Protein AF-A0A135TD68-F1 (afdb_monomer_lite)

Foldseek 3Di:
DVQLVVCVVVVNNVSSLVVLLVLQVVLLVLLVVLVVPPDDPCSDDLVSLLSLLVSLLSNLLSCLVVVVLDRRSSLVCLVPRDQRDQDDPVVVCVVVVVPDDDDDPDPDPVNLVVSLVSRLSSLLSRLSSVLSNLLVVLSVPLVPPPVVVVDDPVRNLVVLVVQLVVSLVVLVVSVVPPPVLQQWQDQPDDDDDDPPDDPDPDDPSVNSNSRVGDDPVSNVVVVVSSVSSNCSSCVVVCCVVVLVVVLVVLLVVLVVLLVLVVDPVCPVVDDPCSVVSSVVSLVSLVVSCVVPVVSVVSNVVSVVSVVVSVVVVVD

Structure (mmCIF, N/CA/C/O backbone):
data_AF-A0A135TD68-F1
#
_entry.id   AF-A0A135TD68-F1
#
loop_
_atom_site.group_PDB
_atom_site.id
_atom_site.type_symbol
_atom_site.label_atom_id
_atom_site.label_alt_id
_atom_site.label_comp_id
_atom_site.label_asym_id
_atom_site.label_entity_id
_atom_site.label_seq_id
_atom_site.pdbx_PDB_ins_code
_atom_site.Cartn_x
_atom_site.Cartn_y
_atom_site.Cartn_z
_atom_site.occupancy
_atom_site.B_iso_or_equiv
_atom_site.auth_seq_id
_atom_site.auth_comp_id
_atom_site.auth_asym_id
_atom_site.auth_atom_id
_atom_site.pdbx_PDB_model_num
ATOM 1 N N . MET A 1 1 ? 0.624 -12.867 16.764 1.00 89.62 1 MET A N 1
ATOM 2 C CA . MET A 1 1 ? 0.868 -11.414 16.656 1.00 89.62 1 MET A CA 1
ATOM 3 C C . MET A 1 1 ? 2.171 -10.960 17.306 1.00 89.62 1 MET A C 1
ATOM 5 O O . MET A 1 1 ? 3.038 -10.500 16.584 1.00 89.62 1 MET A O 1
ATOM 9 N N . LEU A 1 2 ? 2.370 -11.112 18.621 1.00 92.56 2 LEU A N 1
ATOM 10 C CA . LEU A 1 2 ? 3.589 -10.622 19.296 1.00 92.56 2 LEU A CA 1
ATOM 11 C C . LEU A 1 2 ? 4.900 -11.156 18.687 1.00 92.56 2 LEU A C 1
ATOM 13 O O . LEU A 1 2 ? 5.834 -10.389 18.488 1.00 92.56 2 LEU A O 1
ATOM 17 N N . ALA A 1 3 ? 4.936 -12.435 18.295 1.00 93.50 3 ALA A N 1
ATOM 18 C CA . ALA A 1 3 ? 6.078 -13.016 17.585 1.00 93.50 3 ALA A CA 1
ATOM 19 C C . ALA A 1 3 ? 6.391 -12.305 16.252 1.00 93.50 3 ALA A C 1
ATOM 21 O O . ALA A 1 3 ? 7.556 -12.163 15.898 1.00 93.50 3 ALA A O 1
ATOM 22 N N . SER A 1 4 ? 5.373 -11.818 15.532 1.00 91.12 4 SER A N 1
ATOM 23 C CA . SER A 1 4 ? 5.569 -11.020 14.314 1.00 91.12 4 SER A CA 1
ATOM 24 C C . SER A 1 4 ? 6.277 -9.706 14.644 1.00 91.12 4 SER A C 1
ATOM 26 O O . SER A 1 4 ? 7.327 -9.420 14.080 1.00 91.12 4 SER A O 1
ATOM 28 N N . LEU A 1 5 ? 5.778 -8.971 15.646 1.00 89.00 5 LEU A N 1
ATOM 29 C CA . LEU A 1 5 ? 6.371 -7.706 16.094 1.00 89.00 5 LEU A CA 1
ATOM 30 C C . LEU A 1 5 ? 7.827 -7.874 16.535 1.00 89.00 5 LEU A C 1
ATOM 32 O O . LEU A 1 5 ? 8.687 -7.095 16.133 1.00 89.00 5 LEU A O 1
ATOM 36 N N . TYR A 1 6 ? 8.100 -8.916 17.320 1.00 91.31 6 TYR A N 1
ATOM 37 C CA . TYR A 1 6 ? 9.446 -9.242 17.780 1.00 91.31 6 TYR A CA 1
ATOM 38 C C . TYR A 1 6 ? 10.388 -9.570 16.615 1.00 91.31 6 TYR A C 1
ATOM 40 O O . TYR A 1 6 ? 11.502 -9.057 16.549 1.00 91.31 6 TYR A O 1
ATOM 48 N N . ASN A 1 7 ? 9.954 -10.399 15.662 1.00 89.94 7 ASN A N 1
ATOM 49 C CA . ASN A 1 7 ? 10.767 -10.725 14.489 1.00 89.94 7 ASN A CA 1
ATOM 50 C C . ASN A 1 7 ? 11.009 -9.508 13.596 1.00 89.94 7 ASN A C 1
ATOM 52 O O . ASN A 1 7 ? 12.126 -9.333 13.113 1.00 89.94 7 ASN A O 1
ATOM 56 N N . ASN A 1 8 ? 10.008 -8.639 13.443 1.00 84.19 8 ASN A N 1
ATOM 57 C CA . ASN A 1 8 ? 10.146 -7.401 12.689 1.00 84.19 8 ASN A CA 1
ATOM 58 C C . ASN A 1 8 ? 11.185 -6.466 13.319 1.00 84.19 8 ASN A C 1
ATOM 60 O O . ASN A 1 8 ? 12.039 -5.934 12.620 1.00 84.19 8 ASN A O 1
ATOM 64 N N . ALA A 1 9 ? 11.150 -6.314 14.647 1.00 84.31 9 ALA A N 1
ATOM 65 C CA . ALA A 1 9 ? 12.123 -5.507 15.383 1.00 84.31 9 ALA A CA 1
ATOM 66 C C . ALA A 1 9 ? 13.565 -6.026 15.227 1.00 84.31 9 ALA A C 1
ATOM 68 O O . ALA A 1 9 ? 14.506 -5.242 15.261 1.00 84.31 9 ALA A O 1
ATOM 69 N N . ASN A 1 10 ? 13.734 -7.331 14.994 1.00 89.00 10 ASN A N 1
ATOM 70 C CA . ASN A 1 10 ? 15.025 -7.961 14.713 1.00 89.00 10 ASN A CA 1
ATOM 71 C C . ASN A 1 10 ? 15.410 -7.952 13.218 1.00 89.00 10 ASN A C 1
ATOM 73 O O . ASN A 1 10 ? 16.353 -8.638 12.830 1.00 89.00 10 ASN A O 1
ATOM 77 N N . GLY A 1 11 ? 14.662 -7.258 12.353 1.00 85.31 11 GLY A N 1
ATOM 78 C CA . GLY A 1 11 ? 14.911 -7.226 10.907 1.00 85.31 11 GLY A CA 1
ATOM 79 C C . GLY A 1 11 ? 14.579 -8.530 10.167 1.00 85.31 11 GLY A C 1
ATOM 80 O O . GLY A 1 11 ? 14.874 -8.661 8.980 1.00 85.31 11 GLY A O 1
ATOM 81 N N . ARG A 1 12 ? 13.939 -9.505 10.827 1.00 87.62 12 ARG A N 1
ATOM 82 C CA . ARG A 1 12 ? 13.530 -10.785 10.223 1.00 87.62 12 ARG A CA 1
ATOM 83 C C . ARG A 1 12 ? 12.163 -10.653 9.556 1.00 87.62 12 ARG A C 1
ATOM 85 O O . ARG A 1 12 ? 11.150 -11.131 10.067 1.00 87.62 12 ARG A O 1
ATOM 92 N N . VAL A 1 13 ? 12.141 -9.975 8.409 1.00 85.00 13 VAL A N 1
ATOM 93 C CA . VAL A 1 13 ? 10.913 -9.593 7.686 1.00 85.00 13 VAL A CA 1
ATOM 94 C C . VAL A 1 13 ? 10.066 -10.804 7.273 1.00 85.00 13 VAL A C 1
ATOM 96 O O . VAL A 1 13 ? 8.859 -10.809 7.505 1.00 85.00 13 VAL A O 1
ATOM 99 N N . ALA A 1 14 ? 10.679 -11.857 6.723 1.00 86.94 14 ALA A N 1
ATOM 100 C CA . ALA A 1 14 ? 9.952 -13.052 6.280 1.00 86.94 14 ALA A CA 1
ATOM 101 C C . ALA A 1 14 ? 9.288 -13.803 7.451 1.00 86.94 14 ALA A C 1
ATOM 103 O O . ALA A 1 14 ? 8.102 -14.132 7.388 1.00 86.94 14 ALA A O 1
ATOM 104 N N . ASP A 1 15 ? 10.020 -13.998 8.552 1.00 89.69 15 ASP A N 1
ATOM 105 C CA . ASP A 1 15 ? 9.481 -14.619 9.768 1.00 89.69 15 ASP A CA 1
ATOM 106 C C . ASP A 1 15 ? 8.382 -13.753 10.389 1.00 89.69 15 ASP A C 1
ATOM 108 O O . ASP A 1 15 ? 7.347 -14.253 10.833 1.00 89.69 15 ASP A O 1
ATOM 112 N N . SER A 1 16 ? 8.579 -12.432 10.397 1.00 89.62 16 SER A N 1
ATOM 113 C CA . SER A 1 16 ? 7.563 -11.478 10.835 1.00 89.62 16 SER A CA 1
ATOM 114 C C . SER A 1 16 ? 6.268 -11.638 10.041 1.00 89.62 16 SER A C 1
ATOM 116 O O . SER A 1 16 ? 5.195 -11.757 10.644 1.00 89.62 16 SER A O 1
ATOM 118 N N . PHE A 1 17 ? 6.368 -11.685 8.710 1.00 89.12 17 PHE A N 1
ATOM 119 C CA . PHE A 1 17 ? 5.224 -11.871 7.827 1.00 89.12 17 PHE A CA 1
ATOM 120 C C . PHE A 1 17 ? 4.532 -13.212 8.077 1.00 89.12 17 PHE A C 1
ATOM 122 O O . PHE A 1 17 ? 3.313 -13.235 8.226 1.00 89.12 17 PHE A O 1
ATOM 129 N N . HIS A 1 18 ? 5.285 -14.308 8.218 1.00 90.81 18 HIS A N 1
ATOM 130 C CA . HIS A 1 18 ? 4.726 -15.629 8.518 1.00 90.81 18 HIS A CA 1
ATOM 131 C C . HIS A 1 18 ? 3.799 -15.593 9.746 1.00 90.81 18 HIS A C 1
ATOM 133 O O . HIS A 1 18 ? 2.655 -16.053 9.694 1.00 90.81 18 HIS A O 1
ATOM 139 N N . TRP A 1 19 ? 4.251 -14.978 10.842 1.00 93.25 19 TRP A N 1
ATOM 140 C CA . TRP A 1 19 ? 3.452 -14.865 12.064 1.00 93.25 19 TRP A CA 1
ATOM 141 C C . TRP A 1 19 ? 2.290 -13.870 11.955 1.00 93.25 19 TRP A C 1
ATOM 143 O O . TRP A 1 19 ? 1.253 -14.078 12.600 1.00 93.25 19 TRP A O 1
ATOM 153 N N . ALA A 1 20 ? 2.441 -12.790 11.180 1.00 91.25 20 ALA A N 1
ATOM 154 C CA . ALA A 1 20 ? 1.355 -11.848 10.901 1.00 91.25 20 ALA A CA 1
ATOM 155 C C . ALA A 1 20 ? 0.242 -12.541 10.106 1.00 91.25 20 ALA A C 1
ATOM 157 O O . ALA A 1 20 ? -0.905 -12.565 10.552 1.00 91.25 20 ALA A O 1
ATOM 158 N N . HIS A 1 21 ? 0.608 -13.204 9.009 1.00 91.50 21 HIS A N 1
ATOM 159 C CA . HIS A 1 21 ? -0.298 -13.964 8.156 1.00 91.50 21 HIS A CA 1
ATOM 160 C C . HIS A 1 21 ? -1.015 -15.076 8.933 1.00 91.50 21 HIS A C 1
ATOM 162 O O . HIS A 1 21 ? -2.241 -15.156 8.923 1.00 91.50 21 HIS A O 1
ATOM 168 N N . ALA A 1 22 ? -0.289 -15.879 9.720 1.00 93.31 22 ALA A N 1
ATOM 169 C CA . ALA A 1 22 ? -0.901 -16.916 10.554 1.00 93.31 22 ALA A CA 1
ATOM 170 C C . ALA A 1 22 ? -1.914 -16.346 11.567 1.00 93.31 22 ALA A C 1
ATOM 172 O O . ALA A 1 22 ? -2.932 -16.974 11.863 1.00 93.31 22 ALA A O 1
ATOM 173 N N . THR A 1 23 ? -1.652 -15.147 12.103 1.00 94.31 23 THR A N 1
ATOM 174 C CA . THR A 1 23 ? -2.600 -14.446 12.984 1.00 94.31 23 THR A CA 1
ATOM 175 C C . THR A 1 23 ? -3.848 -14.036 12.207 1.00 94.31 23 THR A C 1
ATOM 177 O O . THR A 1 23 ? -4.962 -14.257 12.684 1.00 94.31 23 THR A O 1
ATOM 180 N N . ALA A 1 24 ? -3.676 -13.481 11.010 1.00 93.25 24 ALA A N 1
ATOM 181 C CA . ALA A 1 24 ? -4.780 -13.034 10.181 1.00 93.25 24 ALA A CA 1
ATOM 182 C C . ALA A 1 24 ? -5.678 -14.182 9.709 1.00 93.25 24 ALA A C 1
ATOM 184 O O . ALA A 1 24 ? -6.894 -14.079 9.836 1.00 93.25 24 ALA A O 1
ATOM 185 N N . VAL A 1 25 ? -5.103 -15.314 9.288 1.00 93.06 25 VAL A N 1
ATOM 186 C CA . VAL A 1 25 ? -5.849 -16.534 8.927 1.00 93.06 25 VAL A CA 1
ATOM 187 C C . VAL A 1 25 ? -6.702 -17.034 10.098 1.00 93.06 25 VAL A C 1
ATOM 189 O O . VAL A 1 25 ? -7.860 -17.417 9.921 1.00 93.06 25 VAL A O 1
ATOM 192 N N . LYS A 1 26 ? -6.169 -17.001 11.326 1.00 94.19 26 LYS A N 1
ATOM 193 C CA . LYS A 1 26 ? -6.945 -17.368 12.521 1.00 94.19 26 LYS A CA 1
ATOM 194 C C . LYS A 1 26 ? -8.077 -16.382 12.796 1.00 94.19 26 LYS A C 1
ATOM 196 O O . LYS A 1 26 ? -9.183 -16.816 13.113 1.00 94.19 26 LYS A O 1
ATOM 201 N N . CYS A 1 27 ? -7.820 -15.083 12.659 1.00 94.56 27 CYS A N 1
ATOM 202 C CA . CYS A 1 27 ? -8.860 -14.065 12.797 1.00 94.56 27 CYS A CA 1
ATOM 203 C C . CYS A 1 27 ? -9.951 -14.253 11.737 1.00 94.56 27 CYS A C 1
ATOM 205 O O . CYS A 1 27 ? -11.124 -14.248 12.082 1.00 94.56 27 CYS A O 1
ATOM 207 N N . GLU A 1 28 ? -9.583 -14.524 10.483 1.00 93.00 28 GLU A N 1
ATOM 208 C CA . GLU A 1 28 ? -10.520 -14.825 9.400 1.00 93.00 28 GLU A CA 1
ATOM 209 C C . GLU A 1 28 ? -11.416 -16.025 9.739 1.00 93.00 28 GLU A C 1
ATOM 211 O O . GLU A 1 28 ? -12.638 -15.954 9.602 1.00 93.00 28 GLU A O 1
ATOM 216 N N . ALA A 1 29 ? -10.831 -17.123 10.227 1.00 91.94 29 ALA A N 1
ATOM 217 C CA . ALA A 1 29 ? -11.580 -18.316 10.610 1.00 91.94 29 ALA A CA 1
ATOM 218 C C . ALA A 1 29 ? -12.567 -18.042 11.758 1.00 91.94 29 ALA A C 1
ATOM 220 O O . ALA A 1 29 ? -13.702 -18.522 11.720 1.00 91.94 29 ALA A O 1
ATOM 221 N N . LEU A 1 30 ? -12.157 -17.260 12.762 1.00 91.62 30 LEU A N 1
ATOM 222 C CA . LEU A 1 30 ? -13.024 -16.851 13.870 1.00 91.62 30 LEU A CA 1
ATOM 223 C C . LEU A 1 30 ? -14.159 -15.945 13.385 1.00 91.62 30 LEU A C 1
ATOM 225 O O . LEU A 1 30 ? -15.320 -16.202 13.708 1.00 91.62 30 LEU A O 1
ATOM 229 N N . THR A 1 31 ? -13.852 -14.958 12.541 1.00 91.44 31 THR A N 1
ATOM 230 C CA . THR A 1 31 ? -14.857 -14.064 11.961 1.00 91.44 31 THR A CA 1
ATOM 231 C C . THR A 1 31 ? -15.858 -14.823 11.107 1.00 91.44 31 THR A C 1
ATOM 233 O O . THR A 1 31 ? -17.055 -14.588 11.221 1.00 91.44 31 THR A O 1
ATOM 236 N N . ARG A 1 32 ? -15.402 -15.784 10.298 1.00 89.81 32 ARG A N 1
ATOM 237 C CA . ARG A 1 32 ? -16.277 -16.632 9.482 1.00 89.81 32 ARG A CA 1
ATOM 238 C C . ARG A 1 32 ? -17.220 -17.479 10.334 1.00 89.81 32 ARG A C 1
ATOM 240 O O . ARG A 1 32 ? -18.389 -17.609 9.991 1.00 89.81 32 ARG A O 1
ATOM 247 N N . ARG A 1 33 ? -16.739 -18.045 11.446 1.00 87.12 33 ARG A N 1
ATOM 248 C CA . ARG A 1 33 ? -17.580 -18.827 12.371 1.00 87.12 33 ARG A CA 1
ATOM 249 C C . ARG A 1 33 ? -18.634 -17.953 13.042 1.00 87.12 33 ARG A C 1
ATOM 251 O O . ARG A 1 33 ? -19.811 -18.295 13.004 1.00 87.12 33 ARG A O 1
ATOM 258 N N . ALA A 1 34 ? -18.231 -16.796 13.567 1.00 85.25 34 ALA A N 1
ATOM 259 C CA . ALA A 1 34 ? -19.166 -15.810 14.106 1.00 85.25 34 ALA A CA 1
ATOM 260 C C . ALA A 1 34 ? -20.160 -15.334 13.026 1.00 85.25 34 ALA A C 1
ATOM 262 O O . ALA A 1 34 ? -21.345 -15.172 13.303 1.00 85.25 34 ALA A O 1
ATOM 263 N N . ALA A 1 35 ? -19.677 -15.213 11.783 1.00 80.38 35 ALA A N 1
ATOM 264 C CA . ALA A 1 35 ? -20.367 -15.087 10.492 1.00 80.38 35 ALA A CA 1
ATOM 265 C C . ALA A 1 35 ? -21.678 -15.886 10.349 1.00 80.38 35 ALA A C 1
ATOM 267 O O . ALA A 1 35 ? -22.702 -15.412 9.857 1.00 80.38 35 ALA A O 1
ATOM 268 N N . ILE A 1 36 ? -21.615 -17.133 10.799 1.00 81.44 36 ILE A N 1
ATOM 269 C CA . ILE A 1 36 ? -22.636 -18.156 10.568 1.00 81.44 36 ILE A CA 1
ATOM 270 C C . ILE A 1 36 ? -23.572 -18.287 11.779 1.00 81.44 36 ILE A C 1
ATOM 272 O O . ILE A 1 36 ? -24.722 -18.677 11.622 1.00 81.44 36 ILE A O 1
ATOM 276 N N . ALA A 1 37 ? -23.111 -17.914 12.976 1.00 72.12 37 ALA A N 1
ATOM 277 C CA . ALA A 1 37 ? -23.791 -18.187 14.245 1.00 72.12 37 ALA A CA 1
ATOM 278 C C . ALA A 1 37 ? -25.045 -17.329 14.550 1.00 72.12 37 ALA A C 1
ATOM 280 O O . ALA A 1 37 ? -25.664 -17.535 15.584 1.00 72.12 37 ALA A O 1
ATOM 281 N N . GLY A 1 38 ? -25.449 -16.402 13.675 1.00 61.06 38 GLY A N 1
ATOM 282 C CA . GLY A 1 38 ? -26.780 -15.767 13.695 1.00 61.06 38 GLY A CA 1
ATOM 283 C C . GLY A 1 38 ? -27.147 -14.825 14.857 1.00 61.06 38 GLY A C 1
ATOM 284 O O . GLY A 1 38 ? -28.156 -14.138 14.729 1.00 61.06 38 GLY A O 1
ATOM 285 N N . ASP A 1 39 ? -26.373 -14.742 15.943 1.00 58.47 39 ASP A N 1
ATOM 286 C CA . ASP A 1 39 ? -26.764 -13.964 17.128 1.00 58.47 39 ASP A CA 1
ATOM 287 C C . ASP A 1 39 ? -26.192 -12.529 17.136 1.00 58.47 39 ASP A C 1
ATOM 289 O O . ASP A 1 39 ? -25.014 -12.300 16.838 1.00 58.47 39 ASP A O 1
ATOM 293 N N . ASN A 1 40 ? -27.052 -11.546 17.425 1.00 58.84 40 ASN A N 1
ATOM 294 C CA . ASN A 1 40 ? -26.845 -10.123 17.103 1.00 58.84 40 ASN A CA 1
ATOM 295 C C . ASN A 1 40 ? -26.429 -9.236 18.290 1.00 58.84 40 ASN A C 1
ATOM 297 O O . ASN A 1 40 ? -26.150 -8.054 18.091 1.00 58.84 40 ASN A O 1
ATOM 301 N N . SER A 1 41 ? -26.320 -9.771 19.504 1.00 49.69 41 SER A N 1
ATOM 302 C CA . SER A 1 41 ? -25.844 -9.012 20.665 1.00 49.69 41 SER A CA 1
ATOM 303 C C . SER A 1 41 ? -24.486 -9.561 21.108 1.00 49.69 41 SER A C 1
ATOM 305 O O . SER A 1 41 ? -24.414 -10.640 21.672 1.00 49.69 41 SER A O 1
ATOM 307 N N . GLU A 1 42 ? -23.406 -8.828 20.814 1.00 62.59 42 GLU A N 1
ATOM 308 C CA . GLU A 1 42 ? -21.998 -9.163 21.134 1.00 62.59 42 GLU A CA 1
ATOM 309 C C . GLU A 1 42 ? -21.296 -10.227 20.268 1.00 62.59 42 GLU A C 1
ATOM 311 O O . GLU A 1 42 ? -20.410 -10.949 20.717 1.00 62.59 42 GLU A O 1
ATOM 316 N N . ARG A 1 43 ? -21.573 -10.235 18.959 1.00 75.94 43 ARG A N 1
ATOM 317 C CA . ARG A 1 43 ? -20.896 -11.102 17.971 1.00 75.94 43 ARG A CA 1
ATOM 318 C C . ARG A 1 43 ? -19.357 -11.102 18.036 1.00 75.94 43 ARG A C 1
ATOM 320 O O . ARG A 1 43 ? -18.720 -12.096 17.694 1.00 75.94 43 ARG A O 1
ATOM 327 N N . PHE A 1 44 ? -18.759 -9.978 18.433 1.00 86.00 44 PHE A N 1
ATOM 328 C CA . PHE A 1 44 ? -17.313 -9.798 18.541 1.00 86.00 44 PHE A CA 1
ATOM 329 C C . PHE A 1 44 ? -16.967 -9.046 19.824 1.00 86.00 44 PHE A C 1
ATOM 331 O O . PHE A 1 44 ? -17.383 -7.889 19.972 1.00 86.00 44 PHE A O 1
ATOM 338 N N . SER A 1 45 ? -16.161 -9.660 20.695 1.00 87.62 45 SER A N 1
ATOM 339 C CA . SER A 1 45 ? -15.581 -8.987 21.864 1.00 87.62 45 SER A CA 1
ATOM 340 C C . SER A 1 45 ? -14.642 -7.854 21.441 1.00 87.62 45 SER A C 1
ATOM 342 O O . SER A 1 45 ? -14.053 -7.903 20.356 1.00 87.62 45 SER A O 1
ATOM 344 N N . ASP A 1 46 ? -14.470 -6.833 22.283 1.00 86.44 46 ASP A N 1
ATOM 345 C CA . ASP A 1 46 ? -13.601 -5.695 21.950 1.00 86.44 46 ASP A CA 1
ATOM 346 C C . ASP A 1 46 ? -12.136 -6.126 21.760 1.00 86.44 46 ASP A C 1
ATOM 348 O O . ASP A 1 46 ? -11.493 -5.759 20.774 1.00 86.44 46 ASP A O 1
ATOM 352 N N . ALA A 1 47 ? -11.647 -7.041 22.605 1.00 89.19 47 ALA A N 1
ATOM 353 C CA . ALA A 1 47 ? -10.332 -7.662 22.448 1.00 89.19 47 ALA A CA 1
ATOM 354 C C . ALA A 1 47 ? -10.155 -8.324 21.068 1.00 89.19 47 ALA A C 1
ATOM 356 O O . ALA A 1 47 ? -9.110 -8.169 20.427 1.00 89.19 47 ALA A O 1
ATOM 357 N N . PHE A 1 48 ? -11.185 -9.023 20.573 1.00 92.00 48 PHE A N 1
ATOM 358 C CA . PHE A 1 48 ? -11.151 -9.601 19.233 1.00 92.00 48 PHE A CA 1
ATOM 359 C C . PHE A 1 48 ? -11.159 -8.524 18.146 1.00 92.00 48 PHE A C 1
ATOM 361 O O . PHE A 1 48 ? -10.362 -8.618 17.215 1.00 92.00 48 PHE A O 1
ATOM 368 N N . ARG A 1 49 ? -11.996 -7.483 18.264 1.00 92.31 49 ARG A N 1
ATOM 369 C CA . ARG A 1 49 ? -12.026 -6.364 17.301 1.00 92.31 49 ARG A CA 1
ATOM 370 C C . ARG A 1 49 ? -10.651 -5.713 17.180 1.00 92.31 49 ARG A C 1
ATOM 372 O O . ARG A 1 49 ? -10.153 -5.530 16.071 1.00 92.31 49 ARG A O 1
ATOM 379 N N . ARG A 1 50 ? -9.992 -5.427 18.307 1.00 92.81 50 ARG A N 1
ATOM 380 C CA . ARG A 1 50 ? -8.633 -4.861 18.329 1.00 92.81 50 ARG A CA 1
ATOM 381 C C . ARG A 1 50 ? -7.627 -5.776 17.652 1.00 92.81 50 ARG A C 1
ATOM 383 O O . ARG A 1 50 ? -6.872 -5.314 16.797 1.00 92.81 50 ARG A O 1
ATOM 390 N N . LEU A 1 51 ? -7.634 -7.067 17.990 1.00 93.69 51 LEU A N 1
ATOM 391 C CA . LEU A 1 51 ? -6.736 -8.043 17.377 1.00 93.69 51 LEU A CA 1
ATOM 392 C C . LEU A 1 51 ? -6.972 -8.161 15.867 1.00 93.69 51 LEU A C 1
ATOM 394 O O . LEU A 1 51 ? -6.003 -8.163 15.112 1.00 93.69 51 LEU A O 1
ATOM 398 N N . PHE A 1 52 ? -8.232 -8.223 15.432 1.00 94.81 52 PHE A N 1
ATOM 399 C CA . PHE A 1 52 ? -8.620 -8.288 14.025 1.00 94.81 52 PHE A CA 1
ATOM 400 C C . PHE A 1 52 ? -8.059 -7.099 13.246 1.00 94.81 52 PHE A C 1
ATOM 402 O O . PHE A 1 52 ? -7.349 -7.290 12.259 1.00 94.81 52 PHE A O 1
ATOM 409 N N . TRP A 1 53 ? -8.322 -5.875 13.714 1.00 94.69 53 TRP A N 1
ATOM 410 C CA . TRP A 1 53 ? -7.868 -4.670 13.025 1.00 94.69 53 TRP A CA 1
ATOM 411 C C . TRP A 1 53 ? -6.348 -4.560 13.023 1.00 94.69 53 TRP A C 1
ATOM 413 O O . TRP A 1 53 ? -5.765 -4.271 11.983 1.00 94.69 53 TRP A O 1
ATOM 423 N N . VAL A 1 54 ? -5.683 -4.861 14.141 1.00 92.94 54 VAL A N 1
ATOM 424 C CA . VAL A 1 54 ? -4.216 -4.888 14.208 1.00 92.94 54 VAL A CA 1
ATOM 425 C C . VAL A 1 54 ? -3.635 -5.932 13.248 1.00 92.94 54 VAL A C 1
ATOM 427 O O . VAL A 1 54 ? -2.668 -5.629 12.550 1.00 92.94 54 VAL A O 1
ATOM 430 N N . ALA A 1 55 ? -4.219 -7.129 13.165 1.00 93.50 55 ALA A N 1
ATOM 431 C CA . ALA A 1 55 ? -3.774 -8.175 12.247 1.00 93.50 55 ALA A CA 1
ATOM 432 C C . ALA A 1 55 ? -3.951 -7.758 10.778 1.00 93.50 55 ALA A C 1
ATOM 434 O O . ALA A 1 55 ? -2.984 -7.826 10.021 1.00 93.50 55 ALA A O 1
ATOM 435 N N . LEU A 1 56 ? -5.134 -7.251 10.402 1.00 92.38 56 LEU A N 1
ATOM 436 C CA . LEU A 1 56 ? -5.415 -6.738 9.055 1.00 92.38 56 LEU A CA 1
ATOM 437 C C . LEU A 1 56 ? -4.432 -5.632 8.663 1.00 92.38 56 LEU A C 1
ATOM 439 O O . LEU A 1 56 ? -3.905 -5.620 7.553 1.00 92.38 56 LEU A O 1
ATOM 443 N N . ILE A 1 57 ? -4.191 -4.698 9.581 1.00 90.62 57 ILE A N 1
ATOM 444 C CA . ILE A 1 57 ? -3.271 -3.587 9.383 1.00 90.62 57 ILE A CA 1
ATOM 445 C C . ILE A 1 57 ? -1.851 -4.098 9.102 1.00 90.62 57 ILE A C 1
ATOM 447 O O . ILE A 1 57 ? -1.246 -3.688 8.116 1.00 90.62 57 ILE A O 1
ATOM 451 N N . TYR A 1 58 ? -1.311 -4.965 9.961 1.00 88.62 58 TYR A N 1
ATOM 452 C CA . TYR A 1 58 ? 0.073 -5.429 9.833 1.00 88.62 58 TYR A CA 1
ATOM 453 C C . TYR A 1 58 ? 0.283 -6.304 8.605 1.00 88.62 58 TYR A C 1
ATOM 455 O O . TYR A 1 58 ? 1.242 -6.104 7.867 1.00 88.62 58 TYR A O 1
ATOM 463 N N . GLU A 1 59 ? -0.603 -7.267 8.376 1.00 88.00 59 GLU A N 1
ATOM 464 C CA . GLU A 1 59 ? -0.498 -8.130 7.207 1.00 88.00 59 GLU A CA 1
ATOM 465 C C . GLU A 1 59 ? -0.696 -7.333 5.911 1.00 88.00 59 GLU A C 1
ATOM 467 O O . GLU A 1 59 ? 0.075 -7.495 4.970 1.00 88.00 59 GLU A O 1
ATOM 472 N N . GLY A 1 60 ? -1.684 -6.432 5.875 1.00 86.00 60 GLY A N 1
ATOM 473 C CA . GLY A 1 60 ? -1.966 -5.602 4.707 1.00 86.00 60 GLY A CA 1
ATOM 474 C C . GLY A 1 60 ? -0.820 -4.659 4.344 1.00 86.00 60 GLY A C 1
ATOM 475 O O . GLY A 1 60 ? -0.570 -4.435 3.159 1.00 86.00 60 GLY A O 1
ATOM 476 N N . ASP A 1 61 ? -0.096 -4.131 5.333 1.00 82.00 61 ASP A N 1
ATOM 477 C CA . ASP A 1 61 ? 1.104 -3.330 5.081 1.00 82.00 61 ASP A CA 1
ATOM 478 C C . ASP A 1 61 ? 2.217 -4.170 4.444 1.00 82.00 61 ASP A C 1
ATOM 480 O O . ASP A 1 61 ? 2.718 -3.782 3.392 1.00 82.00 61 ASP A O 1
ATOM 484 N N . PHE A 1 62 ? 2.524 -5.354 4.994 1.00 80.31 62 PHE A N 1
ATOM 485 C CA . PHE A 1 62 ? 3.512 -6.261 4.396 1.00 80.31 62 PHE A CA 1
ATOM 486 C C . PHE A 1 62 ? 3.143 -6.642 2.960 1.00 80.31 62 PHE A C 1
ATOM 488 O O . PHE A 1 62 ? 3.974 -6.534 2.063 1.00 80.31 62 PHE A O 1
ATOM 495 N N . VAL A 1 63 ? 1.890 -7.045 2.723 1.00 78.38 63 VAL A N 1
ATOM 496 C CA . VAL A 1 63 ? 1.391 -7.417 1.386 1.00 78.38 63 VAL A CA 1
ATOM 497 C C . VAL A 1 63 ? 1.518 -6.253 0.397 1.00 78.38 63 VAL A C 1
ATOM 499 O O . VAL A 1 63 ? 1.904 -6.469 -0.753 1.00 78.38 63 VAL A O 1
ATOM 502 N N . SER A 1 64 ? 1.247 -5.022 0.849 1.00 72.81 64 SER A N 1
ATOM 503 C CA . SER A 1 64 ? 1.375 -3.816 0.018 1.00 72.81 64 SER A CA 1
ATOM 504 C C . SER A 1 64 ? 2.829 -3.537 -0.390 1.00 72.81 64 SER A C 1
ATOM 506 O O . SER A 1 64 ? 3.065 -3.079 -1.507 1.00 72.81 64 SER A O 1
ATOM 508 N N . GLU A 1 65 ? 3.806 -3.831 0.473 1.00 66.69 65 GLU A N 1
ATOM 509 C CA . GLU A 1 65 ? 5.235 -3.650 0.174 1.00 66.69 65 GLU A CA 1
ATOM 510 C C . GLU A 1 65 ? 5.752 -4.675 -0.845 1.00 66.69 65 GLU A C 1
ATOM 512 O O . GLU A 1 65 ? 6.461 -4.319 -1.786 1.00 66.69 65 GLU A O 1
ATOM 517 N N . ILE A 1 66 ? 5.354 -5.944 -0.716 1.00 67.12 66 ILE A N 1
ATOM 518 C CA . ILE A 1 66 ? 5.841 -7.026 -1.591 1.00 67.12 66 ILE A CA 1
ATOM 519 C C . ILE A 1 66 ? 4.994 -7.243 -2.851 1.00 67.12 66 ILE A C 1
ATOM 521 O O . ILE A 1 66 ? 5.269 -8.154 -3.627 1.00 67.12 66 ILE A O 1
ATOM 525 N N . SER A 1 67 ? 4.028 -6.361 -3.127 1.00 60.28 67 SER A N 1
ATOM 526 C CA . SER A 1 67 ? 3.258 -6.330 -4.389 1.00 60.28 67 SER A CA 1
ATOM 527 C C . SER A 1 67 ? 2.462 -7.603 -4.679 1.00 60.28 67 SER A C 1
ATOM 529 O O . SER A 1 67 ? 2.174 -7.906 -5.838 1.00 60.28 67 SER A O 1
ATOM 531 N N . ILE A 1 68 ? 2.102 -8.368 -3.648 1.00 57.09 68 ILE A N 1
ATOM 532 C CA . ILE A 1 68 ? 1.184 -9.488 -3.833 1.00 57.09 68 ILE A CA 1
ATOM 533 C C . ILE A 1 68 ? -0.198 -8.873 -4.054 1.00 57.09 68 ILE A C 1
ATOM 535 O O . ILE A 1 68 ? -0.782 -8.265 -3.164 1.00 57.09 68 ILE A O 1
ATOM 539 N N . THR A 1 69 ? -0.699 -8.996 -5.281 1.00 51.84 69 THR A N 1
ATOM 540 C CA . THR A 1 69 ? -1.924 -8.346 -5.776 1.00 51.84 69 THR A CA 1
ATOM 541 C C . THR A 1 69 ? -3.214 -8.892 -5.167 1.00 51.84 69 THR A C 1
ATOM 543 O O . THR A 1 69 ? -4.296 -8.386 -5.459 1.00 51.84 69 THR A O 1
ATOM 546 N N . LEU A 1 70 ? -3.133 -9.916 -4.317 1.00 56.31 70 LEU A N 1
ATOM 547 C CA . LEU A 1 70 ? -4.295 -10.458 -3.631 1.00 56.31 70 LEU A CA 1
ATOM 548 C C . LEU A 1 70 ? -4.456 -9.753 -2.280 1.00 56.31 70 LEU A C 1
ATOM 550 O O . LEU A 1 70 ? -3.542 -9.821 -1.455 1.00 56.31 70 LEU A O 1
ATOM 554 N N . PRO A 1 71 ? -5.605 -9.100 -2.018 1.00 60.91 71 PRO A N 1
ATOM 555 C CA . PRO A 1 71 ? -5.886 -8.588 -0.687 1.00 60.91 71 PRO A CA 1
ATOM 556 C C . PRO A 1 71 ? -5.838 -9.749 0.306 1.00 60.91 71 PRO A C 1
ATOM 558 O O . PRO A 1 71 ? -6.235 -10.872 -0.023 1.00 60.91 71 PRO A O 1
ATOM 561 N N . SER A 1 72 ? -5.366 -9.475 1.524 1.00 68.25 72 SER A N 1
ATOM 562 C CA . SER A 1 72 ? -5.415 -10.470 2.593 1.00 68.25 72 SER A CA 1
ATOM 563 C C . SER A 1 72 ? -6.823 -11.071 2.700 1.00 68.25 72 SER A C 1
ATOM 565 O O . SER A 1 72 ? -7.822 -10.352 2.618 1.00 68.25 72 SER A O 1
ATOM 567 N N . GLY A 1 73 ? -6.913 -12.386 2.927 1.00 77.19 73 GLY A N 1
ATOM 568 C CA . GLY A 1 73 ? -8.187 -13.077 3.146 1.00 77.19 73 GLY A CA 1
ATOM 569 C C . GLY A 1 73 ? -9.021 -12.446 4.266 1.00 77.19 73 GLY A C 1
ATOM 570 O O . GLY A 1 73 ? -10.247 -12.370 4.151 1.00 77.19 73 GLY A O 1
ATOM 571 N N . ILE A 1 74 ? -8.361 -11.879 5.285 1.00 88.56 74 ILE A N 1
ATOM 572 C CA . ILE A 1 74 ? -9.020 -11.189 6.399 1.00 88.56 74 ILE A CA 1
ATOM 573 C C . ILE A 1 74 ? -9.712 -9.885 5.963 1.00 88.56 74 ILE A C 1
ATOM 575 O O . ILE A 1 74 ? -10.722 -9.503 6.555 1.00 88.56 74 ILE A O 1
ATOM 579 N N . ALA A 1 75 ? -9.241 -9.237 4.888 1.00 88.62 75 ALA A N 1
ATOM 580 C CA . ALA A 1 75 ? -9.809 -7.989 4.375 1.00 88.62 75 ALA A CA 1
ATOM 581 C C . ALA A 1 75 ? -11.252 -8.163 3.884 1.00 88.62 75 ALA A C 1
ATOM 583 O O . ALA A 1 75 ? -12.015 -7.210 3.893 1.00 88.62 75 ALA A O 1
ATOM 584 N N . ARG A 1 76 ? -11.681 -9.386 3.540 1.00 88.44 76 ARG A N 1
ATOM 585 C CA . ARG A 1 76 ? -13.073 -9.684 3.143 1.00 88.44 76 ARG A CA 1
ATOM 586 C C . ARG A 1 76 ? -14.097 -9.425 4.247 1.00 88.44 76 ARG A C 1
ATOM 588 O O . ARG A 1 76 ? -15.287 -9.356 3.966 1.00 88.44 76 ARG A O 1
ATOM 595 N N . TYR A 1 77 ? -13.642 -9.319 5.492 1.00 89.94 77 TYR A N 1
ATOM 596 C CA . TYR A 1 77 ? -14.498 -9.108 6.652 1.00 89.94 77 TYR A CA 1
ATOM 597 C C . TYR A 1 77 ? -14.355 -7.703 7.252 1.00 89.94 77 TYR A C 1
ATOM 599 O O . TYR A 1 77 ? -14.859 -7.462 8.348 1.00 89.94 77 TYR A O 1
ATOM 607 N N . GLU A 1 78 ? -13.701 -6.766 6.554 1.00 90.62 78 GLU A N 1
ATOM 608 C CA . GLU A 1 78 ? -13.541 -5.382 7.029 1.00 90.62 78 GLU A CA 1
ATOM 609 C C . GLU A 1 78 ? -14.880 -4.637 7.193 1.00 90.62 78 GLU A C 1
ATOM 611 O O . GLU A 1 78 ? -14.964 -3.687 7.967 1.00 90.62 78 GLU A O 1
ATOM 616 N N . ASP A 1 79 ? -15.930 -5.073 6.492 1.00 89.75 79 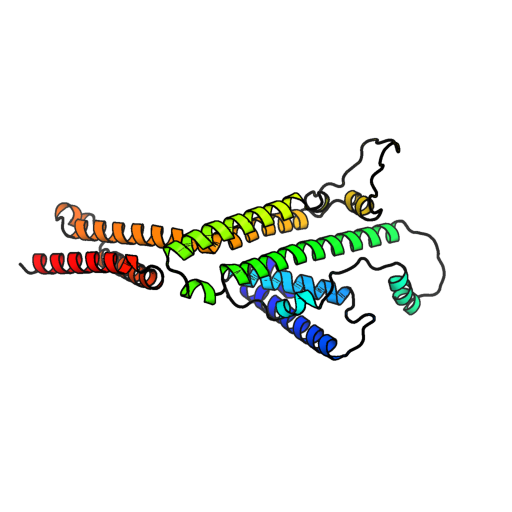ASP A N 1
ATOM 617 C CA . ASP A 1 79 ? -17.302 -4.556 6.616 1.00 89.75 79 ASP A CA 1
ATOM 618 C C . ASP A 1 79 ? -18.123 -5.251 7.711 1.00 89.75 79 ASP A C 1
ATOM 620 O O . ASP A 1 79 ? -19.189 -4.770 8.086 1.00 89.75 79 ASP A O 1
ATOM 624 N N . VAL A 1 80 ? -17.642 -6.386 8.226 1.00 89.81 80 VAL A N 1
ATOM 625 C CA . VAL A 1 80 ? -18.379 -7.226 9.183 1.00 89.81 80 VAL A CA 1
ATOM 626 C C . VAL A 1 80 ? -17.913 -6.985 10.614 1.00 89.81 80 VAL A C 1
ATOM 628 O O . VAL A 1 80 ? -18.727 -6.997 11.536 1.00 89.81 80 VAL A O 1
ATOM 631 N N . VAL A 1 81 ? -16.608 -6.795 10.821 1.00 90.88 81 VAL A N 1
ATOM 632 C CA . VAL A 1 81 ? -16.038 -6.578 12.156 1.00 90.88 81 VAL A CA 1
ATOM 633 C C . VAL A 1 81 ? -16.091 -5.085 12.493 1.00 90.88 81 VAL A C 1
ATOM 635 O O . VAL A 1 81 ? -15.465 -4.295 11.791 1.00 90.88 81 VAL A O 1
ATOM 638 N N . PRO A 1 82 ? -16.791 -4.660 13.561 1.00 91.12 82 PRO A N 1
ATOM 639 C CA . PRO A 1 82 ? -16.838 -3.252 13.947 1.00 91.12 82 PRO A CA 1
ATOM 640 C C . PRO A 1 82 ? -15.472 -2.734 14.404 1.00 91.12 82 PRO A C 1
ATOM 642 O O . PRO A 1 82 ? -14.624 -3.501 14.870 1.00 91.12 82 PRO A O 1
ATOM 645 N N . TYR A 1 83 ? -15.271 -1.418 14.335 1.00 91.38 83 TYR A N 1
ATOM 646 C CA . TYR A 1 83 ? -14.142 -0.779 15.013 1.00 91.38 83 TYR A CA 1
ATOM 647 C C . TYR A 1 83 ? -14.193 -1.025 16.531 1.00 91.38 83 TYR A C 1
ATOM 649 O O . TYR A 1 83 ? -15.280 -1.239 17.085 1.00 91.38 83 TYR A O 1
ATOM 657 N N . PRO A 1 84 ? -13.029 -1.043 17.206 1.00 88.56 84 PRO A N 1
ATOM 658 C CA . PRO A 1 84 ? -12.995 -1.134 18.657 1.00 88.56 84 PRO A CA 1
ATOM 659 C C . PRO A 1 84 ? -13.664 0.094 19.274 1.00 88.56 84 PRO A C 1
ATOM 661 O O . PRO A 1 84 ? -13.539 1.206 18.756 1.00 88.56 84 PRO A O 1
ATOM 664 N N . ALA A 1 85 ? -14.378 -0.121 20.372 1.00 79.62 85 ALA A N 1
ATOM 665 C CA . ALA A 1 85 ? -15.038 0.939 21.121 1.00 79.62 85 ALA A CA 1
ATOM 666 C C . ALA A 1 85 ? -14.432 1.003 22.528 1.00 79.62 85 ALA A C 1
ATOM 668 O O . ALA A 1 85 ? -14.042 -0.037 23.059 1.00 79.62 85 ALA A O 1
ATOM 669 N N . PRO A 1 86 ? -14.339 2.191 23.147 1.00 67.56 86 PRO A N 1
ATOM 670 C CA . PRO A 1 86 ? -13.930 2.275 24.541 1.00 67.56 86 PRO A CA 1
ATOM 671 C C . PRO A 1 86 ? -14.902 1.460 25.400 1.00 67.56 86 PRO A C 1
ATOM 673 O O . PRO A 1 86 ? -16.122 1.596 25.260 1.00 67.56 86 PRO A O 1
ATOM 676 N N . GLU A 1 87 ? -14.366 0.594 26.264 1.00 62.25 87 GLU A N 1
ATOM 677 C CA . GLU A 1 87 ? -15.187 -0.208 27.168 1.00 62.25 87 GLU A CA 1
ATOM 678 C C . GLU A 1 87 ? -16.040 0.725 28.029 1.00 62.25 87 GLU A C 1
ATOM 680 O O . GLU A 1 87 ? -15.540 1.619 28.720 1.00 62.25 87 GLU A O 1
ATOM 685 N N . THR A 1 88 ? -17.361 0.551 27.963 1.00 55.41 88 THR A N 1
ATOM 686 C CA . THR A 1 88 ? -18.257 1.335 28.813 1.00 55.41 88 THR A CA 1
ATOM 687 C C . THR A 1 88 ? -18.162 0.824 30.256 1.00 55.41 88 THR A C 1
ATOM 689 O O . THR A 1 88 ? -17.990 -0.379 30.465 1.00 55.41 88 THR A O 1
ATOM 692 N N . PRO A 1 89 ? -18.360 1.680 31.278 1.00 50.28 89 PRO A N 1
ATOM 693 C CA . PRO A 1 89 ? -18.276 1.283 32.690 1.00 50.28 89 PRO A CA 1
ATOM 694 C C . PRO A 1 89 ? -19.176 0.098 33.090 1.00 50.28 89 PRO A C 1
ATOM 696 O O . PRO A 1 89 ? -18.979 -0.491 34.149 1.00 50.28 89 PRO A O 1
ATOM 699 N N . LYS A 1 90 ? -20.182 -0.241 32.269 1.00 48.69 90 LYS A N 1
ATOM 700 C CA . LYS A 1 90 ? -21.067 -1.394 32.473 1.00 48.69 90 LYS A CA 1
ATOM 701 C C . LYS A 1 90 ? -20.376 -2.728 32.161 1.00 48.69 90 LYS A C 1
ATOM 703 O O . LYS A 1 90 ? -20.495 -3.640 32.963 1.00 48.69 90 LYS A O 1
ATOM 708 N N . GLN A 1 91 ? -19.594 -2.814 31.082 1.00 49.56 91 GLN A N 1
ATOM 709 C CA . GLN A 1 91 ? -18.897 -4.053 30.694 1.00 49.56 91 GLN A CA 1
ATOM 710 C C . GLN A 1 91 ? -17.761 -4.416 31.660 1.00 49.56 91 GLN A C 1
ATOM 712 O O . GLN A 1 91 ? -17.535 -5.592 31.937 1.00 49.56 91 GLN A O 1
ATOM 717 N N . HIS A 1 92 ? -17.091 -3.416 32.244 1.00 48.31 92 HIS A N 1
ATOM 718 C CA . HIS A 1 92 ? -16.062 -3.683 33.248 1.00 48.31 92 HIS A CA 1
ATOM 719 C C . HIS A 1 92 ? -16.668 -4.221 34.556 1.00 48.31 92 HIS A C 1
ATOM 721 O O . HIS A 1 92 ? -16.070 -5.099 35.173 1.00 48.31 92 HIS A O 1
ATOM 727 N N . LYS A 1 93 ? -17.864 -3.762 34.965 1.00 44.00 93 LYS A N 1
ATOM 728 C CA . LYS A 1 93 ? -18.546 -4.276 36.169 1.00 44.00 93 LYS A CA 1
ATOM 729 C C . LYS A 1 93 ? -18.828 -5.777 36.074 1.00 44.00 93 LYS A C 1
ATOM 731 O O . LYS A 1 93 ? -18.618 -6.465 37.067 1.00 44.00 93 LYS A O 1
ATOM 736 N N . ASP A 1 94 ? -19.197 -6.283 34.901 1.00 46.38 94 ASP A N 1
ATOM 737 C CA . ASP A 1 94 ? -19.473 -7.713 34.707 1.00 46.38 94 ASP A CA 1
ATOM 738 C C . ASP A 1 94 ? -18.196 -8.573 34.785 1.00 46.38 94 ASP A C 1
ATOM 740 O O . ASP A 1 94 ? -18.220 -9.669 35.344 1.00 46.38 94 ASP A O 1
ATOM 744 N N . PHE A 1 95 ? -17.050 -8.056 34.321 1.00 47.03 95 PHE A N 1
ATOM 745 C CA . PHE A 1 95 ? -15.751 -8.728 34.475 1.00 47.03 95 PHE A CA 1
ATOM 746 C C . PHE A 1 95 ? -15.209 -8.671 35.912 1.00 47.03 95 PHE A C 1
ATOM 748 O O . PHE A 1 95 ? -14.648 -9.654 36.396 1.00 47.03 95 PHE A O 1
ATOM 755 N N . THR A 1 96 ? -15.379 -7.549 36.619 1.00 42.41 96 THR A N 1
ATOM 756 C CA . THR A 1 96 ? -14.859 -7.381 37.989 1.00 42.41 96 THR A CA 1
ATOM 757 C C . THR A 1 96 ? -15.740 -8.074 39.033 1.00 42.41 96 THR A C 1
ATOM 759 O O . THR A 1 96 ? -15.220 -8.603 40.013 1.00 42.41 96 THR A O 1
ATOM 762 N N . MET A 1 97 ? -17.058 -8.160 38.810 1.00 42.78 97 MET A N 1
ATOM 763 C CA . MET A 1 97 ? -17.972 -8.906 39.690 1.00 42.78 97 MET A CA 1
ATOM 764 C C . MET A 1 97 ? -17.721 -10.420 39.688 1.00 42.78 97 MET A C 1
ATOM 766 O O . MET A 1 97 ? -18.108 -11.096 40.638 1.00 42.78 97 MET A O 1
ATOM 770 N N . ALA A 1 98 ? -17.033 -10.960 38.676 1.00 43.62 98 ALA A N 1
ATOM 771 C CA . ALA A 1 98 ? -16.611 -12.358 38.664 1.00 43.62 98 ALA A CA 1
ATOM 772 C C . ALA A 1 98 ? -15.368 -12.636 39.535 1.00 43.62 98 ALA A C 1
ATOM 774 O O . ALA A 1 98 ? -15.038 -13.806 39.734 1.00 43.62 98 ALA A O 1
ATOM 775 N N . GLN A 1 99 ? -14.663 -11.609 40.044 1.00 45.69 99 GLN A N 1
ATOM 776 C CA . GLN A 1 99 ? -13.393 -11.812 40.755 1.00 45.69 99 GLN A CA 1
ATOM 777 C C . GLN A 1 99 ? -13.223 -11.151 42.128 1.00 45.69 99 GLN A C 1
ATOM 779 O O . GLN A 1 99 ? -12.334 -11.608 42.839 1.00 45.69 99 GLN A O 1
ATOM 784 N N . THR A 1 100 ? -14.048 -10.208 42.597 1.00 37.56 100 THR A N 1
ATOM 785 C CA . THR A 1 100 ? -13.905 -9.722 43.990 1.00 37.56 100 THR A CA 1
ATOM 786 C C . THR A 1 100 ? -15.153 -9.052 44.575 1.00 37.56 100 THR A C 1
ATOM 788 O O . THR A 1 100 ? -15.958 -8.437 43.881 1.00 37.56 100 THR A O 1
ATOM 791 N N . THR A 1 101 ? -15.269 -9.198 45.898 1.00 38.09 101 THR A N 1
ATOM 792 C CA . THR A 1 101 ? -16.273 -8.694 46.852 1.00 38.09 101 THR A CA 1
ATOM 793 C C . THR A 1 101 ? -16.565 -7.186 46.699 1.00 38.09 101 THR A C 1
ATOM 795 O O . THR A 1 101 ? -15.655 -6.426 46.360 1.00 38.09 101 THR A O 1
ATOM 798 N N . PRO A 1 102 ? -17.805 -6.715 46.957 1.00 44.56 102 PRO A N 1
ATOM 799 C CA . PRO A 1 102 ? -18.230 -5.368 46.601 1.00 44.56 102 PRO A CA 1
ATOM 800 C C . PRO A 1 102 ? -17.901 -4.371 47.712 1.00 44.56 102 PRO A C 1
ATOM 802 O O . PRO A 1 102 ? -18.707 -4.174 48.608 1.00 44.56 102 PRO A O 1
ATOM 805 N N . GLU A 1 103 ? -16.746 -3.712 47.649 1.00 36.56 103 GLU A N 1
ATOM 806 C CA . GLU A 1 103 ? -16.471 -2.541 48.491 1.00 36.56 103 GLU A CA 1
ATOM 807 C C . GLU A 1 103 ? -15.383 -1.660 47.857 1.00 36.56 103 GLU A C 1
ATOM 809 O O . GLU A 1 103 ? -14.204 -2.001 47.883 1.00 36.56 103 GLU A O 1
ATOM 814 N N . ALA A 1 104 ? -15.817 -0.558 47.227 1.00 38.03 104 ALA A N 1
ATOM 815 C CA . ALA A 1 104 ? -15.151 0.753 47.115 1.00 38.03 104 ALA A CA 1
ATOM 816 C C . ALA A 1 104 ? -15.640 1.506 45.860 1.00 38.03 104 ALA A C 1
ATOM 818 O O . ALA A 1 104 ? -14.971 1.567 44.827 1.00 38.03 104 ALA A O 1
ATOM 819 N N . GLU A 1 105 ? -16.812 2.138 45.964 1.00 46.94 105 GLU A N 1
ATOM 820 C CA . GLU A 1 105 ? -17.144 3.305 45.144 1.00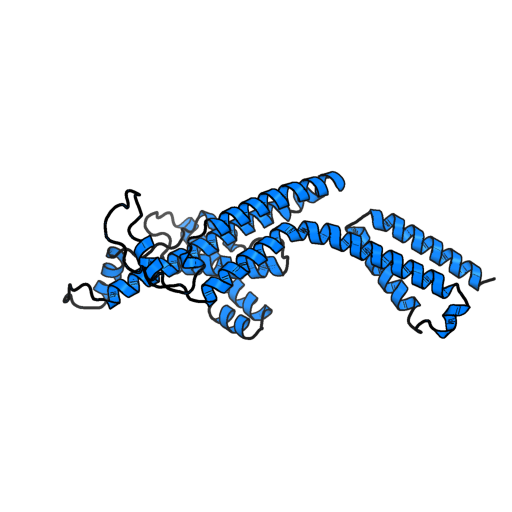 46.94 105 GLU A CA 1
ATOM 821 C C . GLU A 1 105 ? -16.258 4.482 45.567 1.00 46.94 105 GLU A C 1
ATOM 823 O O . GLU A 1 105 ? -16.612 5.265 46.439 1.00 46.94 105 GLU A O 1
ATOM 828 N N . VAL A 1 106 ? -15.094 4.620 44.935 1.00 43.94 106 VAL A N 1
ATOM 829 C CA . VAL A 1 106 ? -14.407 5.908 44.800 1.00 43.94 106 VAL A CA 1
ATOM 830 C C . VAL A 1 106 ? -13.757 5.908 43.423 1.00 43.94 106 VAL A C 1
ATOM 832 O O . VAL A 1 106 ? -12.944 5.039 43.117 1.00 43.94 106 VAL A O 1
ATOM 835 N N . THR A 1 107 ? -14.114 6.874 42.576 1.00 51.81 107 THR A N 1
ATOM 836 C CA . THR A 1 107 ? -13.415 7.216 41.326 1.00 51.81 107 THR A CA 1
ATOM 837 C C . THR A 1 107 ? -11.936 7.480 41.612 1.00 51.81 107 THR A C 1
ATOM 839 O O . THR A 1 107 ? -11.516 8.613 41.831 1.00 51.81 107 THR A O 1
ATOM 842 N N . SER A 1 108 ? -11.137 6.415 41.649 1.00 52.75 108 SER A N 1
ATOM 843 C CA . SER A 1 108 ? -9.694 6.493 41.837 1.00 52.75 108 SER A CA 1
ATOM 844 C C . SER A 1 108 ? -9.061 7.147 40.601 1.00 52.75 108 SER A C 1
ATOM 846 O O . SER A 1 108 ? -9.442 6.788 39.479 1.00 52.75 108 SER A O 1
ATOM 848 N N . PRO A 1 109 ? -8.069 8.046 40.753 1.00 58.12 109 PRO A N 1
ATOM 849 C CA . PRO A 1 109 ? -7.322 8.629 39.633 1.00 58.12 109 PRO A CA 1
ATOM 850 C C . PRO A 1 109 ? -6.742 7.575 38.672 1.00 58.12 109 PRO A C 1
ATOM 852 O O . PRO A 1 109 ? -6.582 7.824 37.479 1.00 58.12 109 PRO A O 1
ATOM 855 N N . ALA A 1 110 ? -6.455 6.370 39.176 1.00 55.78 110 ALA A N 1
ATOM 856 C CA . ALA A 1 110 ? -5.975 5.252 38.369 1.00 55.78 110 ALA A CA 1
ATOM 857 C C . ALA A 1 110 ? -7.049 4.722 37.403 1.00 55.78 110 ALA A C 1
ATOM 859 O O . ALA A 1 110 ? -6.751 4.444 36.244 1.00 55.78 110 ALA A O 1
ATOM 860 N N . SER A 1 111 ? -8.308 4.644 37.850 1.00 58.31 111 SER A N 1
ATOM 861 C CA . SER A 1 111 ? -9.427 4.201 37.009 1.00 58.31 111 SER A CA 1
ATOM 862 C C . SER A 1 111 ? -9.696 5.191 35.874 1.00 58.31 111 SER A C 1
ATOM 864 O O . SER A 1 111 ? -9.844 4.793 34.723 1.00 58.31 111 SER A O 1
ATOM 866 N N . THR A 1 112 ? -9.661 6.496 36.156 1.00 64.12 112 THR A N 1
ATOM 867 C CA . THR A 1 112 ? -9.879 7.536 35.141 1.00 64.12 112 THR A CA 1
ATOM 868 C C . THR A 1 112 ? -8.729 7.617 34.135 1.00 64.12 112 THR A C 1
ATOM 870 O O . THR A 1 112 ? -8.986 7.856 32.957 1.00 64.12 112 THR A O 1
ATOM 873 N N . SER A 1 113 ? -7.486 7.372 34.562 1.00 66.88 113 SER A N 1
ATOM 874 C CA . SER A 1 113 ? -6.315 7.247 33.680 1.00 66.88 113 SER A CA 1
ATOM 875 C C . SER A 1 113 ? -6.395 6.018 32.760 1.00 66.88 113 SER A C 1
ATOM 877 O O . SER A 1 113 ? -6.122 6.113 31.560 1.00 66.88 113 SER A O 1
ATOM 879 N N . PHE A 1 114 ? -6.844 4.877 33.293 1.00 68.88 114 PHE A N 1
ATOM 880 C CA . PHE A 1 114 ? -7.048 3.650 32.521 1.00 68.88 114 PHE A CA 1
ATOM 881 C C . PHE A 1 114 ? -8.064 3.852 31.387 1.00 68.88 114 PHE A C 1
ATOM 883 O O . PHE A 1 114 ? -7.736 3.609 30.227 1.00 68.88 114 PHE A O 1
ATOM 890 N N . TYR A 1 115 ? -9.248 4.406 31.682 1.00 68.50 115 TYR A N 1
ATOM 891 C CA . TYR A 1 115 ? -10.273 4.655 30.657 1.00 68.50 115 TYR A CA 1
ATOM 892 C C . TYR A 1 115 ? -9.808 5.623 29.557 1.00 68.50 115 TYR A C 1
ATOM 894 O O . TYR A 1 115 ? -10.115 5.404 28.387 1.00 68.50 115 TYR A O 1
ATOM 902 N N . ARG A 1 116 ? -9.023 6.659 29.894 1.00 71.12 116 ARG A N 1
ATOM 903 C CA . ARG A 1 116 ? -8.429 7.564 28.887 1.00 71.12 116 ARG A CA 1
ATOM 904 C C . ARG A 1 116 ? -7.440 6.846 27.974 1.00 71.12 116 ARG A C 1
ATOM 906 O O . ARG A 1 116 ? -7.384 7.126 26.780 1.00 71.12 116 ARG A O 1
ATOM 913 N N . THR A 1 117 ? -6.649 5.937 28.539 1.00 76.88 117 THR A N 1
ATOM 914 C CA . THR A 1 117 ? -5.675 5.148 27.777 1.00 76.88 117 THR A CA 1
ATOM 915 C C . THR A 1 117 ? -6.392 4.194 26.825 1.00 76.88 117 THR A C 1
ATOM 917 O O . THR A 1 117 ? -6.030 4.108 25.654 1.00 76.88 117 THR A O 1
ATOM 920 N N . GLU A 1 118 ? -7.455 3.538 27.290 1.00 81.25 118 GLU A N 1
ATOM 921 C CA . GLU A 1 118 ? -8.283 2.663 26.460 1.00 81.25 118 GLU A CA 1
ATOM 922 C C . GLU A 1 118 ? -8.964 3.407 25.308 1.00 81.25 118 GLU A C 1
ATOM 924 O O . GLU A 1 118 ? -8.953 2.933 24.169 1.00 81.25 118 GLU A O 1
ATOM 929 N N . GLU A 1 119 ? -9.485 4.605 25.572 1.00 81.06 119 GLU A N 1
ATOM 930 C CA . GLU A 1 119 ? -10.061 5.475 24.548 1.00 81.06 119 GLU A CA 1
ATOM 931 C C . GLU A 1 119 ? -9.010 5.876 23.498 1.00 81.06 119 GLU A C 1
ATOM 933 O O . GLU A 1 119 ? -9.251 5.732 22.296 1.00 81.06 119 GLU A O 1
ATOM 938 N N . LEU A 1 120 ? -7.806 6.280 23.925 1.00 82.94 120 LEU A N 1
ATOM 939 C CA . LEU A 1 120 ? -6.696 6.601 23.022 1.00 82.94 120 LEU A CA 1
ATOM 940 C C . LEU A 1 120 ? -6.313 5.410 22.129 1.00 82.94 120 LEU A C 1
ATOM 942 O O . LEU A 1 120 ? -6.118 5.581 20.923 1.00 82.94 120 LEU A O 1
ATOM 946 N N . VAL A 1 121 ? -6.210 4.204 22.696 1.00 85.62 121 VAL A N 1
ATOM 947 C CA . VAL A 1 121 ? -5.865 2.988 21.941 1.00 85.62 121 VAL A CA 1
ATOM 948 C C . VAL A 1 121 ? -6.958 2.650 20.927 1.00 85.62 121 VAL A C 1
ATOM 950 O O . VAL A 1 121 ? -6.645 2.361 19.768 1.00 85.62 121 VAL A O 1
ATOM 953 N N . ALA A 1 122 ? -8.233 2.735 21.314 1.00 86.75 122 ALA A N 1
ATOM 954 C CA . ALA A 1 122 ? -9.351 2.522 20.400 1.00 86.75 122 ALA A CA 1
ATOM 955 C C . ALA A 1 122 ? -9.327 3.533 19.237 1.00 86.75 122 ALA A C 1
ATOM 957 O O . ALA A 1 122 ? -9.441 3.130 18.074 1.00 86.75 122 ALA A O 1
ATOM 958 N N . PHE A 1 123 ? -9.081 4.821 19.515 1.00 86.88 123 PHE A N 1
ATOM 959 C CA . PHE A 1 123 ? -8.917 5.857 18.488 1.00 86.88 123 PHE A CA 1
ATOM 960 C C . PHE A 1 123 ? -7.755 5.563 17.539 1.00 86.88 123 PHE A C 1
ATOM 962 O O . PHE A 1 123 ? -7.905 5.673 16.318 1.00 86.88 123 PHE A O 1
ATOM 969 N N . GLN A 1 124 ? -6.602 5.157 18.072 1.00 87.88 124 GLN A N 1
ATOM 970 C CA . GLN A 1 124 ? -5.432 4.818 17.265 1.00 87.88 124 GLN A CA 1
ATOM 971 C C . GLN A 1 124 ? -5.714 3.646 16.334 1.00 87.88 124 GLN A C 1
ATOM 973 O O . GLN A 1 124 ? -5.455 3.749 15.133 1.00 87.88 124 GLN A O 1
ATOM 978 N N . ILE A 1 125 ? -6.252 2.543 16.859 1.00 91.12 125 ILE A N 1
ATOM 979 C CA . ILE A 1 125 ? -6.549 1.357 16.053 1.00 91.12 125 ILE A CA 1
ATOM 980 C C . ILE A 1 125 ? -7.576 1.706 14.977 1.00 91.12 125 ILE A C 1
ATOM 982 O O . ILE A 1 125 ? -7.340 1.404 13.810 1.00 91.12 125 ILE A O 1
ATOM 986 N N . SER A 1 126 ? -8.658 2.398 15.338 1.00 90.81 126 SER A N 1
ATOM 987 C CA . SER A 1 126 ? -9.733 2.766 14.406 1.00 90.81 126 SER A CA 1
ATOM 988 C C . SER A 1 126 ? -9.239 3.687 13.291 1.00 90.81 126 SER A C 1
ATOM 990 O O . SER A 1 126 ? -9.535 3.461 12.120 1.00 90.81 126 SER A O 1
ATOM 992 N N . THR A 1 127 ? -8.410 4.678 13.628 1.00 89.94 127 THR A N 1
ATOM 993 C CA . THR A 1 127 ? -7.809 5.593 12.646 1.00 89.94 127 THR A CA 1
ATOM 994 C C . THR A 1 127 ? -6.879 4.850 11.688 1.00 89.94 127 THR A C 1
ATOM 996 O O . THR A 1 127 ? -6.998 4.977 10.469 1.00 89.94 127 THR A O 1
ATOM 999 N N . ASN A 1 128 ? -5.967 4.029 12.220 1.00 90.12 128 ASN A N 1
ATOM 1000 C CA . ASN A 1 128 ? -5.043 3.249 11.392 1.00 90.12 128 ASN A CA 1
ATOM 1001 C C . ASN A 1 128 ? -5.795 2.238 10.512 1.00 90.12 128 ASN A C 1
ATOM 1003 O O . ASN A 1 128 ? -5.417 2.018 9.361 1.00 90.12 128 ASN A O 1
ATOM 1007 N N . ALA A 1 129 ? -6.870 1.649 11.033 1.00 91.06 129 ALA A N 1
ATOM 1008 C CA . ALA A 1 129 ? -7.725 0.733 10.300 1.00 91.06 129 ALA A CA 1
ATOM 1009 C C . ALA A 1 129 ? -8.458 1.440 9.154 1.00 91.06 129 ALA A C 1
ATOM 1011 O O . ALA A 1 129 ? -8.422 0.953 8.027 1.00 91.06 129 ALA A O 1
ATOM 1012 N N . ALA A 1 130 ? -9.042 2.615 9.396 1.00 90.25 130 ALA A N 1
ATOM 1013 C CA . ALA A 1 130 ? -9.703 3.405 8.360 1.00 90.25 130 ALA A CA 1
ATOM 1014 C C . ALA A 1 130 ? -8.747 3.764 7.208 1.00 90.25 130 ALA A C 1
ATOM 1016 O O . ALA A 1 130 ? -9.097 3.584 6.039 1.00 90.25 130 ALA A O 1
ATOM 1017 N N . ILE A 1 131 ? -7.513 4.180 7.524 1.00 90.12 131 ILE A N 1
ATOM 1018 C CA . ILE A 1 131 ? -6.463 4.425 6.521 1.00 90.12 131 ILE A CA 1
ATOM 1019 C C . ILE A 1 131 ? -6.147 3.138 5.747 1.00 90.12 131 ILE A C 1
ATOM 1021 O O . ILE A 1 131 ? -6.073 3.154 4.519 1.00 90.12 131 ILE A O 1
ATOM 1025 N N . ARG A 1 132 ? -6.009 1.994 6.430 1.00 90.19 132 ARG A N 1
ATOM 1026 C CA . ARG A 1 132 ? -5.734 0.710 5.768 1.00 90.19 132 ARG A CA 1
ATOM 1027 C C . ARG A 1 132 ? -6.846 0.302 4.804 1.00 90.19 132 ARG A C 1
ATOM 1029 O O . ARG A 1 132 ? -6.543 -0.147 3.700 1.00 90.19 132 ARG A O 1
ATOM 1036 N N . ARG A 1 133 ? -8.111 0.487 5.187 1.00 89.56 133 ARG A N 1
ATOM 1037 C CA . ARG A 1 133 ? -9.272 0.233 4.319 1.00 89.56 133 ARG A CA 1
ATOM 1038 C C . ARG A 1 133 ? -9.268 1.131 3.089 1.00 89.56 133 ARG A C 1
ATOM 1040 O O . ARG A 1 133 ? -9.514 0.662 1.982 1.00 89.56 133 ARG A O 1
ATOM 1047 N N . PHE A 1 134 ? -8.947 2.414 3.261 1.00 90.06 134 PHE A N 1
ATOM 1048 C CA . PHE A 1 134 ? -8.740 3.318 2.131 1.00 90.06 134 PHE A CA 1
ATOM 1049 C C . PHE A 1 134 ? -7.663 2.776 1.179 1.00 90.06 134 PHE A C 1
ATOM 1051 O O . PHE A 1 134 ? -7.912 2.651 -0.015 1.00 90.06 134 PHE A O 1
ATOM 1058 N N . LEU A 1 135 ? -6.514 2.344 1.698 1.00 88.12 135 LEU A N 1
ATOM 1059 C CA . LEU A 1 135 ? -5.453 1.780 0.863 1.00 88.12 135 LEU A CA 1
ATOM 1060 C C . LEU A 1 135 ? -5.827 0.424 0.227 1.00 88.12 135 LEU A C 1
ATOM 1062 O O . LEU A 1 135 ? -5.362 0.118 -0.866 1.00 88.12 135 LEU A O 1
ATOM 1066 N N . ASN A 1 136 ? -6.682 -0.388 0.856 1.00 86.62 136 ASN A N 1
ATOM 1067 C CA . ASN A 1 136 ? -7.237 -1.590 0.215 1.00 86.62 136 ASN A CA 1
ATOM 1068 C C . ASN A 1 136 ? -8.092 -1.223 -1.007 1.00 86.62 136 ASN A C 1
ATOM 1070 O O . ASN A 1 136 ? -8.021 -1.895 -2.035 1.00 86.62 136 ASN A O 1
ATOM 1074 N N . ARG A 1 137 ? -8.858 -0.127 -0.924 1.00 86.81 137 ARG A N 1
ATOM 1075 C CA . ARG A 1 137 ? -9.633 0.406 -2.055 1.00 86.81 137 ARG A CA 1
ATOM 1076 C C . ARG A 1 137 ? -8.720 0.955 -3.145 1.00 86.81 137 ARG A C 1
ATOM 1078 O O . ARG A 1 137 ? -8.950 0.643 -4.305 1.00 86.81 137 ARG A O 1
ATOM 1085 N N . VAL A 1 138 ? -7.649 1.673 -2.786 1.00 87.25 138 VAL A N 1
ATOM 1086 C CA . VAL A 1 138 ? -6.593 2.078 -3.738 1.00 87.25 138 VAL A CA 1
ATOM 1087 C C . VAL A 1 138 ? -6.056 0.854 -4.483 1.00 87.25 138 VAL A C 1
ATOM 1089 O O . VAL A 1 138 ? -6.028 0.859 -5.710 1.00 87.25 138 VAL A O 1
ATOM 1092 N N . ASN A 1 139 ? -5.706 -0.220 -3.767 1.00 82.88 139 ASN A N 1
ATOM 1093 C CA . ASN A 1 139 ? -5.250 -1.465 -4.387 1.00 82.88 139 ASN A CA 1
ATOM 1094 C C . ASN A 1 139 ? -6.291 -2.043 -5.358 1.00 82.88 139 ASN A C 1
ATOM 1096 O O . ASN A 1 139 ? -5.957 -2.353 -6.497 1.00 82.88 139 ASN A O 1
ATOM 1100 N N . SER A 1 140 ? -7.558 -2.128 -4.950 1.00 81.31 140 SER A N 1
ATOM 1101 C CA . SER A 1 140 ? -8.626 -2.648 -5.812 1.00 81.31 140 SER A CA 1
ATOM 1102 C C . SER A 1 140 ? -8.901 -1.786 -7.046 1.00 81.31 140 SER A C 1
ATOM 1104 O O . SER A 1 140 ? -9.368 -2.320 -8.044 1.00 81.31 140 SER A O 1
ATOM 1106 N N . VAL A 1 141 ? -8.675 -0.473 -6.979 1.00 84.19 141 VAL A N 1
ATOM 1107 C CA . VAL A 1 141 ? -8.954 0.449 -8.089 1.00 84.19 141 VAL A CA 1
ATOM 1108 C C . VAL A 1 141 ? -7.772 0.532 -9.046 1.00 84.19 141 VAL A C 1
ATOM 1110 O O . VAL A 1 141 ? -7.964 0.471 -10.253 1.00 84.19 141 VAL A O 1
ATOM 1113 N N . VAL A 1 142 ? -6.553 0.687 -8.524 1.00 81.31 142 VAL A N 1
ATOM 1114 C CA . VAL A 1 142 ? -5.376 1.007 -9.348 1.00 81.31 142 VAL A CA 1
ATOM 1115 C C . VAL A 1 142 ? -4.608 -0.247 -9.780 1.00 81.31 142 VAL A C 1
ATOM 1117 O O . VAL A 1 142 ? -3.989 -0.263 -10.844 1.00 81.31 142 VAL A O 1
ATOM 1120 N N . PHE A 1 143 ? -4.662 -1.316 -8.981 1.00 78.88 143 PHE A N 1
ATOM 1121 C CA . PHE A 1 143 ? -3.871 -2.530 -9.201 1.00 78.88 143 PHE A CA 1
ATOM 1122 C C . PHE A 1 143 ? -4.704 -3.737 -9.661 1.00 78.88 143 PHE A C 1
ATOM 1124 O O . PHE A 1 143 ? -4.118 -4.782 -9.952 1.00 78.88 143 PHE A O 1
ATOM 1131 N N . ASP A 1 144 ? -6.037 -3.632 -9.766 1.00 73.50 144 ASP A N 1
ATOM 1132 C CA . ASP A 1 144 ? -6.824 -4.702 -10.387 1.00 73.50 144 ASP A CA 1
ATOM 1133 C C . ASP A 1 144 ? -6.553 -4.749 -11.899 1.00 73.50 144 ASP A C 1
ATOM 1135 O O . ASP A 1 144 ? -6.800 -3.816 -12.665 1.00 73.50 144 ASP A O 1
ATOM 1139 N N . SER A 1 145 ? -6.025 -5.892 -12.323 1.00 60.81 145 SER A N 1
ATOM 1140 C CA . SER A 1 145 ? -5.588 -6.196 -13.683 1.00 60.81 145 SER A CA 1
ATOM 1141 C C . SER A 1 145 ? -6.676 -6.047 -14.755 1.00 60.81 145 SER A C 1
ATOM 1143 O O . SER A 1 145 ? -6.358 -5.872 -15.929 1.00 60.81 145 SER A O 1
ATOM 1145 N N . LYS A 1 146 ? -7.963 -6.107 -14.388 1.00 65.38 146 LYS A N 1
ATOM 1146 C CA . LYS A 1 146 ? -9.069 -6.168 -15.359 1.00 65.38 146 LYS A CA 1
ATOM 1147 C C . LYS A 1 146 ? -9.213 -4.912 -16.213 1.00 65.38 146 LYS A C 1
ATOM 1149 O O . LYS A 1 146 ? -9.542 -5.034 -17.394 1.00 65.38 146 LYS A O 1
ATOM 1154 N N . ASP A 1 147 ? -8.949 -3.738 -15.648 1.00 59.69 147 ASP A N 1
ATOM 1155 C CA . ASP A 1 147 ? -9.093 -2.471 -16.372 1.00 59.69 147 ASP A CA 1
ATOM 1156 C C . ASP A 1 147 ? -7.827 -2.098 -17.155 1.00 59.69 147 ASP A C 1
ATOM 1158 O O . ASP A 1 147 ? -7.926 -1.506 -18.233 1.00 59.69 147 ASP A O 1
ATOM 1162 N N . GLN A 1 148 ? -6.650 -2.558 -16.709 1.00 61.69 148 GLN A N 1
ATOM 1163 C CA . GLN A 1 148 ? -5.379 -2.364 -17.421 1.00 61.69 148 GLN A CA 1
ATOM 1164 C C . GLN A 1 148 ? -5.410 -2.964 -18.836 1.00 61.69 148 GLN A C 1
ATOM 1166 O O . GLN A 1 148 ? -4.906 -2.359 -19.780 1.00 61.69 148 GLN A O 1
ATOM 1171 N N . PHE A 1 149 ? -6.048 -4.127 -19.014 1.00 58.81 149 PHE A N 1
ATOM 1172 C CA . PHE A 1 149 ? -6.132 -4.799 -20.318 1.00 58.81 149 PHE A CA 1
ATOM 1173 C C . PHE A 1 149 ? -7.175 -4.204 -21.273 1.00 58.81 149 PHE A C 1
ATOM 1175 O O . PHE A 1 149 ? -7.173 -4.534 -22.458 1.00 58.81 149 PHE A O 1
ATOM 1182 N N . ARG A 1 150 ? -8.086 -3.355 -20.779 1.00 66.81 150 ARG A N 1
ATOM 1183 C CA . ARG A 1 150 ? -9.203 -2.807 -21.569 1.00 66.81 150 ARG A CA 1
ATOM 1184 C C . ARG A 1 150 ? -8.906 -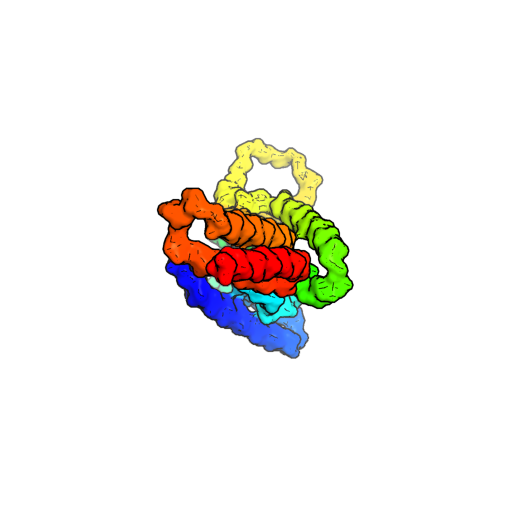1.439 -22.178 1.00 66.81 150 ARG A C 1
ATOM 1186 O O . ARG A 1 150 ? -9.653 -0.989 -23.044 1.00 66.81 150 ARG A O 1
ATOM 1193 N N . MET A 1 151 ? -7.838 -0.775 -21.744 1.00 76.94 151 MET A N 1
ATOM 1194 C CA . MET A 1 151 ? -7.483 0.574 -22.180 1.00 76.94 151 MET A CA 1
ATOM 1195 C C . MET A 1 151 ? -6.307 0.574 -23.162 1.00 76.94 151 MET A C 1
ATOM 1197 O O . MET A 1 151 ? -5.377 -0.222 -23.056 1.00 76.94 151 MET A O 1
ATOM 1201 N N . THR A 1 152 ? -6.307 1.522 -24.105 1.00 77.81 152 THR A N 1
ATOM 1202 C CA . THR A 1 152 ? -5.079 1.872 -24.836 1.00 77.81 152 THR A CA 1
ATOM 1203 C C . THR A 1 152 ? -4.073 2.496 -23.868 1.00 77.81 152 THR A C 1
ATOM 1205 O O . THR A 1 152 ? -4.465 3.077 -22.857 1.00 77.81 152 THR A O 1
ATOM 1208 N N . ARG A 1 153 ? -2.772 2.436 -24.174 1.00 74.12 153 ARG A N 1
ATOM 1209 C CA . ARG A 1 153 ? -1.724 2.947 -23.274 1.00 74.12 153 ARG A CA 1
ATOM 1210 C C . ARG A 1 153 ? -1.905 4.426 -22.917 1.00 74.12 153 ARG A C 1
ATOM 1212 O O . ARG A 1 153 ? -1.753 4.793 -21.758 1.00 74.12 153 ARG A O 1
ATOM 1219 N N . THR A 1 154 ? -2.273 5.262 -23.887 1.00 79.19 154 THR A N 1
ATOM 1220 C CA . THR A 1 154 ? -2.542 6.691 -23.664 1.00 79.19 154 THR A CA 1
ATOM 1221 C C . THR A 1 154 ? -3.756 6.900 -22.763 1.00 79.19 154 THR A C 1
ATOM 1223 O O . THR A 1 154 ? -3.701 7.701 -21.834 1.00 79.19 154 THR A O 1
ATOM 1226 N N . ASN A 1 155 ? -4.832 6.137 -22.981 1.00 83.38 155 ASN A N 1
ATOM 1227 C CA . ASN A 1 155 ? -6.022 6.208 -22.134 1.00 83.38 155 ASN A CA 1
ATOM 1228 C C . ASN A 1 155 ? -5.727 5.710 -20.718 1.00 83.38 155 ASN A C 1
ATOM 1230 O O . ASN A 1 155 ? -6.196 6.315 -19.761 1.00 83.38 155 ASN A O 1
ATOM 1234 N N . TYR A 1 156 ? -4.906 4.667 -20.586 1.00 82.06 156 TYR A N 1
ATOM 1235 C CA . TYR A 1 156 ? -4.454 4.144 -19.304 1.00 82.06 156 TYR A CA 1
ATOM 1236 C C . TYR A 1 156 ? -3.574 5.150 -18.556 1.00 82.06 156 TYR A C 1
ATOM 1238 O O . TYR A 1 156 ? -3.803 5.388 -17.378 1.00 82.06 156 TYR A O 1
ATOM 1246 N N . ALA A 1 157 ? -2.622 5.802 -19.230 1.00 81.44 157 ALA A N 1
ATOM 1247 C CA . ALA A 1 157 ? -1.780 6.835 -18.627 1.00 81.44 157 ALA A CA 1
ATOM 1248 C C . ALA A 1 157 ? -2.598 8.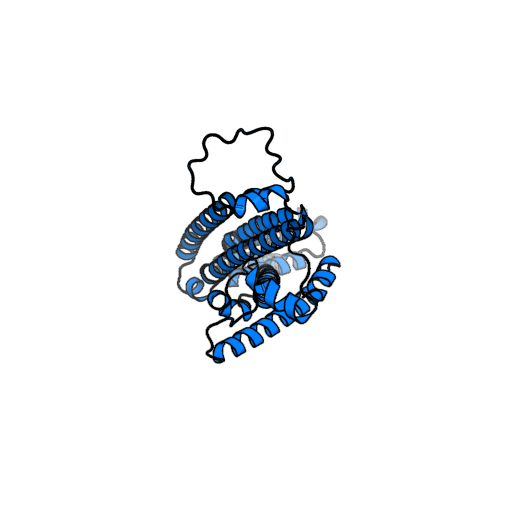057 -18.175 1.00 81.44 157 ALA A C 1
ATOM 1250 O O . ALA A 1 157 ? -2.416 8.535 -17.059 1.00 81.44 157 ALA A O 1
ATOM 1251 N N . ASN A 1 158 ? -3.539 8.524 -19.002 1.00 85.12 158 ASN A N 1
ATOM 1252 C CA . ASN A 1 158 ? -4.443 9.623 -18.648 1.00 85.12 158 ASN A CA 1
ATOM 1253 C C . ASN A 1 158 ? -5.372 9.249 -17.486 1.00 85.12 158 ASN A C 1
ATOM 1255 O O . ASN A 1 158 ? -5.607 10.056 -16.588 1.00 85.12 158 ASN A O 1
ATOM 1259 N N . TRP A 1 159 ? -5.894 8.021 -17.492 1.00 87.81 159 TRP A N 1
ATOM 1260 C CA . TRP A 1 159 ? -6.705 7.502 -16.398 1.00 87.81 159 TRP A CA 1
ATOM 1261 C C . TRP A 1 159 ? -5.896 7.391 -15.104 1.00 87.81 159 TRP A C 1
ATOM 1263 O O . TRP A 1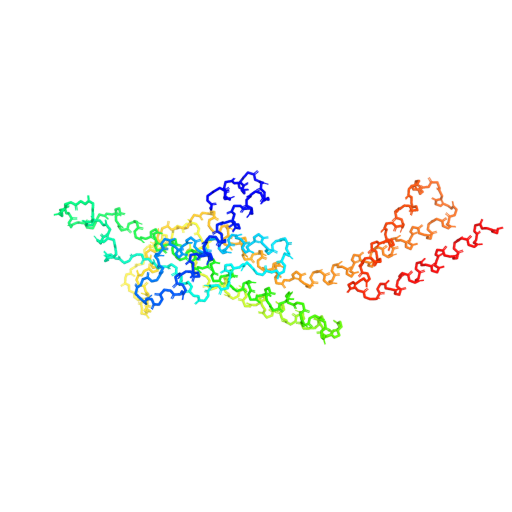 159 ? -6.372 7.872 -14.080 1.00 87.81 159 TRP A O 1
ATOM 1273 N N . LEU A 1 160 ? -4.675 6.842 -15.163 1.00 86.62 160 LEU A N 1
ATOM 1274 C CA . LEU A 1 160 ? -3.756 6.741 -14.028 1.00 86.62 160 LEU A CA 1
ATOM 1275 C C . LEU A 1 160 ? -3.447 8.116 -13.442 1.00 86.62 160 LEU A C 1
ATOM 1277 O O . LEU A 1 160 ? -3.574 8.299 -12.241 1.00 86.62 160 LEU A O 1
ATOM 1281 N N . LEU A 1 161 ? -3.098 9.094 -14.281 1.00 87.44 161 LEU A N 1
ATOM 1282 C CA . LEU A 1 161 ? -2.842 10.465 -13.838 1.00 87.44 161 LEU A CA 1
ATOM 1283 C C . LEU A 1 161 ? -4.030 11.033 -13.058 1.00 87.44 161 LEU A C 1
ATOM 1285 O O . LEU A 1 161 ? -3.854 11.529 -11.949 1.00 87.44 161 LEU A O 1
ATOM 1289 N N . ARG A 1 162 ? -5.243 10.908 -13.608 1.00 90.38 162 ARG A N 1
ATOM 1290 C CA . ARG A 1 162 ? -6.455 11.410 -12.955 1.00 90.38 162 ARG A CA 1
ATOM 1291 C C . ARG A 1 162 ? -6.755 10.671 -11.650 1.00 90.38 162 ARG A C 1
ATOM 1293 O O . ARG A 1 162 ? -6.965 11.311 -10.629 1.00 90.38 162 ARG A O 1
ATOM 1300 N N . ILE A 1 163 ? -6.774 9.336 -11.669 1.00 90.25 163 ILE A N 1
ATOM 1301 C CA . ILE A 1 163 ? -7.168 8.552 -10.491 1.00 90.25 163 ILE A CA 1
ATOM 1302 C C . ILE A 1 163 ? -6.137 8.667 -9.365 1.00 90.25 163 ILE A C 1
ATOM 1304 O O . ILE A 1 163 ? -6.510 8.742 -8.198 1.00 90.25 163 ILE A O 1
ATOM 1308 N N . THR A 1 164 ? -4.846 8.721 -9.696 1.00 89.44 164 THR A N 1
ATOM 1309 C CA . THR A 1 164 ? -3.773 8.936 -8.726 1.00 89.44 164 THR A CA 1
ATOM 131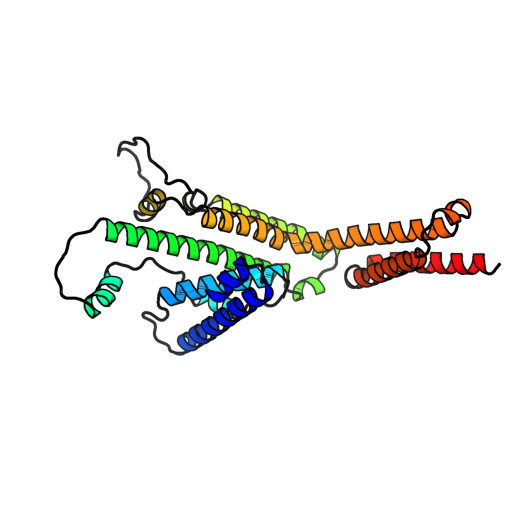0 C C . THR A 1 164 ? -3.888 10.322 -8.090 1.00 89.44 164 THR A C 1
ATOM 1312 O O . THR A 1 164 ? -3.749 10.409 -6.875 1.00 89.44 164 THR A O 1
ATOM 1315 N N . GLU A 1 165 ? -4.202 11.374 -8.855 1.00 91.69 165 GLU A N 1
ATOM 1316 C CA . GLU A 1 165 ? -4.432 12.730 -8.325 1.00 91.69 165 GLU A CA 1
ATOM 1317 C C . GLU A 1 165 ? -5.644 12.780 -7.377 1.00 91.69 165 GLU A C 1
ATOM 1319 O O . GLU A 1 165 ? -5.548 13.300 -6.264 1.00 91.69 165 GLU A O 1
ATOM 1324 N N . ASP A 1 166 ? -6.764 12.163 -7.768 1.00 92.50 166 ASP A N 1
ATOM 1325 C CA . ASP A 1 166 ? -7.978 12.103 -6.945 1.00 92.50 166 ASP A CA 1
ATOM 1326 C C . ASP A 1 166 ? -7.718 11.371 -5.614 1.00 92.50 166 ASP A C 1
ATOM 1328 O O . ASP A 1 166 ? -8.049 11.865 -4.530 1.00 92.50 166 ASP A O 1
ATOM 1332 N N . LEU A 1 167 ? -7.077 10.198 -5.677 1.00 93.31 167 LEU A N 1
ATOM 1333 C CA . LEU A 1 167 ? -6.725 9.400 -4.499 1.00 93.31 167 LEU A CA 1
ATOM 1334 C C . LEU A 1 167 ? -5.690 10.107 -3.619 1.00 93.31 167 LEU A C 1
ATOM 1336 O O . LEU A 1 167 ? -5.780 10.039 -2.390 1.00 93.31 167 LEU A O 1
ATOM 1340 N N . TRP A 1 168 ? -4.725 10.795 -4.228 1.00 93.00 168 TRP A N 1
ATOM 1341 C CA . TRP A 1 168 ? -3.718 11.587 -3.534 1.00 93.00 168 TRP A CA 1
ATOM 1342 C C . TRP A 1 168 ? -4.348 12.736 -2.747 1.00 93.00 168 TRP A C 1
ATOM 1344 O O . TRP A 1 168 ? -4.109 12.869 -1.542 1.00 93.00 168 TRP A O 1
ATOM 1354 N N . SER A 1 169 ? -5.210 13.516 -3.405 1.00 93.88 169 SER A N 1
ATOM 1355 C CA . SER A 1 169 ? -5.956 14.616 -2.797 1.00 93.88 169 SER A CA 1
ATOM 1356 C C . SER A 1 169 ? -6.816 14.126 -1.631 1.00 93.88 169 SER A C 1
ATOM 1358 O O . SER A 1 169 ? -6.763 14.696 -0.534 1.00 93.88 169 SER A O 1
ATOM 1360 N N . TYR A 1 170 ? -7.528 13.009 -1.816 1.00 93.19 170 TYR A N 1
ATOM 1361 C CA . TYR A 1 170 ? -8.340 12.400 -0.765 1.00 93.19 170 TYR A CA 1
ATOM 1362 C C . TYR A 1 170 ? -7.496 11.915 0.422 1.00 93.19 170 TYR A C 1
ATOM 1364 O O . TYR A 1 170 ? -7.827 12.196 1.574 1.00 93.19 170 TYR A O 1
ATOM 1372 N N . HIS A 1 171 ? -6.367 11.247 0.169 1.00 93.12 171 HIS A N 1
ATOM 1373 C CA . HIS A 1 171 ? -5.458 10.805 1.227 1.00 93.12 171 HIS A CA 1
ATOM 1374 C C . HIS A 1 171 ? -4.846 11.985 1.996 1.00 93.12 171 HIS A C 1
ATOM 1376 O O . HIS A 1 171 ? -4.744 11.949 3.224 1.00 93.12 171 HIS A O 1
ATOM 1382 N N . GLY A 1 172 ? -4.483 13.057 1.287 1.00 91.75 172 GLY A N 1
ATOM 1383 C CA . GLY A 1 172 ? -4.019 14.307 1.882 1.00 91.75 172 GLY A CA 1
ATOM 1384 C C . GLY A 1 172 ? -5.091 14.975 2.743 1.00 91.75 172 GLY A C 1
ATOM 1385 O O . GLY A 1 172 ? -4.795 15.437 3.843 1.00 91.75 172 GLY A O 1
ATOM 1386 N N . ALA A 1 173 ? -6.343 14.993 2.282 1.00 92.75 173 ALA A N 1
ATOM 1387 C CA . ALA A 1 173 ? -7.467 15.509 3.056 1.00 92.75 173 ALA A CA 1
ATOM 1388 C C . ALA A 1 173 ? -7.714 14.675 4.319 1.00 92.75 173 ALA A C 1
ATOM 1390 O O . ALA A 1 173 ? -7.850 15.256 5.393 1.00 92.75 173 ALA A O 1
ATOM 1391 N N . LEU A 1 174 ? -7.704 13.340 4.226 1.00 89.06 174 LEU A N 1
ATOM 1392 C CA . LEU A 1 174 ? -7.810 12.459 5.392 1.00 89.06 174 LEU A CA 1
ATOM 1393 C C . LEU A 1 174 ? -6.740 12.788 6.432 1.00 89.06 174 LEU A C 1
ATOM 1395 O O . LEU A 1 174 ? -7.066 13.007 7.592 1.00 89.06 174 LEU A O 1
ATOM 1399 N N . TYR A 1 175 ? -5.478 12.874 6.006 1.00 89.56 175 TYR A N 1
ATOM 1400 C CA . TYR A 1 175 ? -4.359 13.130 6.906 1.00 89.56 175 TYR A CA 1
ATOM 1401 C C . TYR A 1 175 ? -4.425 14.515 7.570 1.00 89.56 175 TYR A C 1
ATOM 1403 O O . TYR A 1 175 ? -4.169 14.628 8.765 1.00 89.56 175 TYR A O 1
ATOM 1411 N N . ARG A 1 176 ? -4.817 15.561 6.828 1.00 90.19 176 ARG A N 1
ATOM 1412 C CA . ARG A 1 176 ? -4.982 16.926 7.367 1.00 90.19 176 ARG A CA 1
ATOM 1413 C C . ARG A 1 176 ? -6.131 17.062 8.365 1.00 90.19 176 ARG A C 1
ATOM 1415 O O . ARG A 1 176 ? -6.092 17.963 9.189 1.00 90.19 176 ARG A O 1
ATOM 1422 N N . ASN A 1 177 ? -7.142 16.201 8.271 1.00 89.00 177 ASN A N 1
ATOM 1423 C CA . ASN A 1 177 ? -8.291 16.197 9.178 1.00 89.00 177 ASN A CA 1
ATOM 1424 C C . ASN A 1 177 ? -8.123 15.209 10.345 1.00 89.00 177 ASN A C 1
ATOM 1426 O O . ASN A 1 177 ? -9.068 14.997 11.106 1.00 89.00 177 ASN A O 1
ATOM 1430 N N . LEU A 1 178 ? -6.952 14.577 10.494 1.00 87.94 178 LEU A N 1
ATOM 1431 C CA . LEU A 1 178 ? -6.676 13.753 11.666 1.00 87.94 178 LEU A CA 1
ATOM 1432 C C . LEU A 1 178 ? -6.611 14.629 12.923 1.00 87.94 178 LEU A C 1
ATOM 1434 O O . LEU A 1 178 ? -6.024 15.709 12.872 1.00 87.94 178 LEU A O 1
ATOM 1438 N N . PRO A 1 179 ? -7.146 14.157 14.062 1.00 85.69 179 PRO A N 1
ATOM 1439 C CA . PRO A 1 179 ? -7.007 14.869 15.323 1.00 85.69 179 PRO A CA 1
ATOM 1440 C C . PRO A 1 179 ? -5.541 15.136 15.681 1.00 85.69 179 PRO A C 1
ATOM 1442 O O . PRO A 1 179 ? -4.713 14.219 15.652 1.00 85.69 179 PRO A O 1
ATOM 1445 N N . ASP A 1 180 ? -5.239 16.372 16.086 1.00 83.44 180 ASP A N 1
ATOM 1446 C CA . ASP A 1 180 ? -3.875 16.822 16.395 1.00 83.44 180 ASP A CA 1
ATOM 1447 C C . ASP A 1 180 ? -3.181 15.929 17.427 1.00 83.44 180 ASP A C 1
ATOM 1449 O O . ASP A 1 180 ? -1.996 15.627 17.288 1.00 83.44 180 ASP A O 1
ATOM 1453 N N . PHE A 1 181 ? -3.921 15.444 18.431 1.00 83.44 181 PHE A N 1
ATOM 1454 C CA . PHE A 1 181 ? -3.375 14.584 19.483 1.00 83.44 181 PHE A CA 1
ATOM 1455 C C . PHE A 1 181 ? -2.836 13.247 18.961 1.00 83.44 181 PHE A C 1
ATOM 1457 O O . PHE A 1 181 ? -2.020 12.620 19.626 1.00 83.44 181 PHE A O 1
ATOM 1464 N N . LEU A 1 182 ? -3.246 12.783 17.775 1.00 85.38 182 LEU A N 1
ATOM 1465 C CA . LEU A 1 182 ? -2.650 11.599 17.148 1.00 85.38 182 LEU A CA 1
ATOM 1466 C C . LEU A 1 182 ? -1.304 11.911 16.483 1.00 85.38 182 LEU A C 1
ATOM 1468 O O . LEU A 1 182 ? -0.499 10.999 16.283 1.00 85.38 182 LEU A O 1
ATOM 1472 N N . LEU A 1 183 ? -1.060 13.180 16.152 1.00 86.12 183 LEU A N 1
ATOM 1473 C CA . LEU A 1 183 ? 0.104 13.670 15.416 1.00 86.12 183 LEU A CA 1
ATOM 1474 C C . LEU A 1 183 ? 1.137 14.377 16.307 1.00 86.12 183 LEU A C 1
ATOM 1476 O O . LEU A 1 183 ? 2.232 14.697 15.829 1.00 86.12 183 LEU A O 1
ATOM 1480 N N . THR A 1 184 ? 0.821 14.599 17.584 1.00 83.88 184 THR A N 1
ATOM 1481 C CA . THR A 1 184 ? 1.679 15.280 18.557 1.00 83.88 184 THR A CA 1
ATOM 1482 C C . THR A 1 184 ? 2.002 14.373 19.742 1.00 83.88 184 THR A C 1
ATOM 1484 O O . THR A 1 184 ? 1.152 13.666 20.278 1.00 83.88 184 THR A O 1
ATOM 1487 N N . SER A 1 185 ? 3.268 14.381 20.166 1.00 79.06 185 SER A N 1
ATOM 1488 C CA . SER A 1 185 ? 3.702 13.581 21.321 1.00 79.06 185 SER A CA 1
ATOM 1489 C C . SER A 1 185 ? 3.562 14.316 22.651 1.00 79.06 185 SER A C 1
ATOM 1491 O O . SER A 1 185 ? 3.627 13.706 23.714 1.00 79.06 185 SER A O 1
ATOM 1493 N N . GLN A 1 186 ? 3.433 15.642 22.603 1.00 69.44 186 GLN A N 1
ATOM 1494 C CA . GLN A 1 186 ? 3.308 16.458 23.801 1.00 69.44 186 GLN A CA 1
ATOM 1495 C C . GLN A 1 186 ? 1.831 16.577 24.185 1.00 69.44 186 GLN A C 1
ATOM 1497 O O . GLN A 1 186 ? 1.019 16.914 23.320 1.00 69.44 186 GLN A O 1
ATOM 1502 N N . PRO A 1 187 ? 1.481 16.344 25.460 1.00 65.12 187 PRO A N 1
ATOM 1503 C CA . PRO A 1 187 ? 0.151 16.657 25.942 1.00 65.12 187 PRO A CA 1
ATOM 1504 C C . PRO A 1 187 ? -0.097 18.156 25.800 1.00 65.12 187 PRO A C 1
ATOM 1506 O O . PRO A 1 187 ? 0.782 18.972 26.104 1.00 65.12 187 PRO A O 1
ATOM 1509 N N . ARG A 1 188 ? -1.287 18.534 25.329 1.00 59.75 188 ARG A N 1
ATOM 1510 C CA . ARG A 1 188 ? -1.645 19.946 25.191 1.00 59.75 188 ARG A CA 1
ATOM 1511 C C . ARG A 1 188 ? -1.843 20.509 26.601 1.00 59.75 188 ARG A C 1
ATOM 1513 O O . ARG A 1 188 ? -2.893 20.341 27.207 1.00 59.75 188 ARG A O 1
ATOM 1520 N N . ARG A 1 189 ? -0.815 21.149 27.169 1.00 51.41 189 ARG A N 1
ATOM 1521 C CA . ARG A 1 189 ? -0.998 21.985 28.363 1.00 51.41 189 ARG A CA 1
ATOM 1522 C C . ARG A 1 189 ? -1.767 23.219 27.924 1.00 51.41 189 ARG A C 1
ATOM 1524 O O . ARG A 1 189 ? -1.198 24.031 27.206 1.00 51.41 189 ARG A O 1
ATOM 1531 N N . THR A 1 190 ? -3.015 23.371 28.348 1.00 48.50 190 THR A N 1
ATOM 1532 C CA . THR A 1 190 ? -3.752 24.632 28.207 1.00 48.50 190 THR A CA 1
ATOM 1533 C C . THR A 1 190 ? -3.180 25.627 29.221 1.00 48.50 190 THR A C 1
ATOM 1535 O O . THR A 1 190 ? -3.408 25.453 30.421 1.00 48.50 190 THR A O 1
ATOM 1538 N N . PRO A 1 191 ? -2.413 26.659 28.826 1.00 40.53 191 PRO A N 1
ATOM 1539 C CA . PRO A 1 191 ? -2.015 27.703 29.752 1.00 40.53 191 PRO A CA 1
ATOM 1540 C C . PRO A 1 191 ? -3.191 28.687 29.825 1.00 40.53 191 PRO A C 1
ATOM 1542 O O . PRO A 1 191 ? -3.368 29.512 28.937 1.00 40.53 191 PRO A O 1
ATOM 1545 N N . GLY A 1 192 ? -4.028 28.553 30.856 1.00 46.44 192 GLY A N 1
ATOM 1546 C CA . GLY A 1 192 ? -4.952 29.603 31.298 1.00 46.44 192 GLY A CA 1
ATOM 1547 C C . GLY A 1 192 ? -6.056 30.036 30.326 1.00 46.44 192 GLY A C 1
ATOM 1548 O O . GLY A 1 192 ? -6.113 31.212 29.980 1.00 46.44 192 GLY A O 1
ATOM 1549 N N . GLN A 1 193 ? -6.992 29.152 29.965 1.00 42.47 193 GLN A N 1
ATOM 1550 C CA . GLN A 1 193 ? -8.280 29.598 29.419 1.00 42.47 193 GLN A CA 1
ATOM 1551 C C . GLN A 1 193 ? -9.394 29.451 30.453 1.00 42.47 193 GLN A C 1
ATOM 1553 O O . GLN A 1 193 ? -9.800 28.352 30.828 1.00 42.47 193 GLN A O 1
ATOM 1558 N N . GLN A 1 194 ? -9.839 30.623 30.911 1.00 36.09 194 GLN A N 1
ATOM 1559 C CA . GLN A 1 194 ? -11.125 30.863 31.541 1.00 36.09 194 GLN A CA 1
ATOM 1560 C C . GLN A 1 194 ? -12.239 30.184 30.747 1.00 36.09 194 GLN A C 1
ATOM 1562 O O . GLN A 1 194 ? -12.264 30.190 29.517 1.00 36.09 194 GLN A O 1
ATOM 1567 N N . LEU A 1 195 ? -13.155 29.609 31.510 1.00 41.50 195 LEU A N 1
ATOM 1568 C CA . LEU A 1 195 ? -14.343 28.894 31.089 1.00 41.50 195 LEU A CA 1
ATOM 1569 C C . LEU A 1 195 ? -15.395 29.853 30.503 1.00 41.50 195 LEU A C 1
ATOM 1571 O O . LEU A 1 195 ? -16.510 29.901 31.000 1.00 41.50 195 LEU A O 1
ATOM 1575 N N . GLU A 1 196 ? -15.070 30.648 29.489 1.00 39.25 196 GLU A N 1
ATOM 1576 C CA . GLU A 1 196 ? -16.061 31.494 28.823 1.00 39.25 196 GLU A CA 1
ATOM 1577 C C . GLU A 1 196 ? -15.870 31.416 27.306 1.00 39.25 196 GLU A C 1
ATOM 1579 O O . GLU A 1 196 ? -14.828 31.776 26.767 1.00 39.25 196 GLU A O 1
ATOM 1584 N N . ASN A 1 197 ? -16.919 30.935 26.632 1.00 40.50 197 ASN A N 1
ATOM 1585 C CA . ASN A 1 197 ? -17.103 30.848 25.178 1.00 40.50 197 ASN A CA 1
ATOM 1586 C C . ASN A 1 197 ? -16.529 29.606 24.474 1.00 40.50 197 ASN A C 1
ATOM 1588 O O . ASN A 1 197 ? -15.665 29.696 23.607 1.00 40.50 197 ASN A O 1
ATOM 1592 N N . ALA A 1 198 ? -17.128 28.443 24.743 1.00 36.66 198 ALA A N 1
ATOM 1593 C CA . ALA A 1 198 ? -17.119 27.313 23.811 1.00 36.66 198 ALA A CA 1
ATOM 1594 C C . ALA A 1 198 ? -18.560 26.860 23.516 1.00 36.66 198 ALA A C 1
ATOM 1596 O O . ALA A 1 198 ? -19.037 25.845 24.014 1.00 36.66 198 ALA A O 1
ATOM 1597 N N . SER A 1 199 ? -19.274 27.629 22.693 1.00 33.81 199 SER A N 1
ATOM 1598 C CA . SER A 1 199 ? -20.544 27.232 22.072 1.00 33.81 199 SER A CA 1
ATOM 1599 C C . SER A 1 199 ? -20.294 26.383 20.817 1.00 33.81 199 SER A C 1
ATOM 1601 O O . SER A 1 199 ? -20.721 26.703 19.712 1.00 33.81 199 SER A O 1
ATOM 1603 N N . SER A 1 200 ? -19.579 25.272 20.980 1.00 36.06 200 SER A N 1
ATOM 1604 C CA . SER A 1 200 ? -19.572 24.176 20.009 1.00 36.06 200 SER A CA 1
ATOM 1605 C C . SER A 1 200 ? -19.874 22.881 20.754 1.00 36.06 200 SER A C 1
ATOM 1607 O O . SER A 1 200 ? -19.334 22.692 21.845 1.00 36.06 200 SER A O 1
ATOM 1609 N N . PRO A 1 201 ? -20.727 21.990 20.219 1.00 38.00 201 PRO A N 1
ATOM 1610 C CA . PRO A 1 201 ? -21.035 20.716 20.853 1.00 38.00 201 PRO A CA 1
ATOM 1611 C C . PRO A 1 201 ? -19.812 19.791 20.735 1.00 38.00 201 PRO A C 1
ATOM 1613 O O . PRO A 1 201 ? -19.752 18.911 19.884 1.00 38.00 201 PRO A O 1
ATOM 1616 N N . MET A 1 202 ? -18.784 20.034 21.549 1.00 42.72 202 MET A N 1
ATOM 1617 C CA . MET A 1 202 ? -17.602 19.186 21.646 1.00 42.72 202 MET A CA 1
ATOM 1618 C C . MET A 1 202 ? -17.933 17.959 22.498 1.00 42.72 202 MET A C 1
ATOM 1620 O O . MET A 1 202 ? -18.274 18.066 23.676 1.00 42.72 202 MET A O 1
ATOM 1624 N N . THR A 1 203 ? -17.818 16.778 21.894 1.00 44.72 203 THR A N 1
ATOM 1625 C CA . THR A 1 203 ? -17.972 15.480 22.555 1.00 44.72 203 THR A CA 1
ATOM 1626 C C . THR A 1 203 ? -16.981 15.363 23.715 1.00 44.72 203 THR A C 1
ATOM 1628 O O . THR A 1 203 ? -15.769 15.353 23.502 1.00 44.72 203 THR A O 1
ATOM 1631 N N . SER A 1 204 ? -17.480 15.233 24.947 1.00 46.75 204 SER A N 1
ATOM 1632 C CA . SER A 1 204 ? -16.688 15.279 26.190 1.00 46.75 204 SER A CA 1
ATOM 1633 C C . SER A 1 204 ? -15.580 14.215 26.332 1.00 46.75 204 SER A C 1
ATOM 1635 O O . SER A 1 204 ? -14.806 14.290 27.284 1.00 46.75 204 SER A O 1
ATOM 1637 N N . GLY A 1 205 ? -15.496 13.234 25.424 1.00 52.53 205 GLY A N 1
ATOM 1638 C CA . GLY A 1 205 ? -14.423 12.227 25.374 1.00 52.53 205 GLY A CA 1
ATOM 1639 C C . GLY A 1 205 ? -13.124 12.734 24.736 1.00 52.53 205 GLY A C 1
ATOM 1640 O O . GLY A 1 205 ? -12.045 12.524 25.281 1.00 52.53 205 GLY A O 1
ATOM 1641 N N . ILE A 1 206 ? -13.211 13.524 23.657 1.00 54.53 206 ILE A N 1
ATOM 1642 C CA . ILE A 1 206 ? -12.037 13.963 22.873 1.00 54.53 206 ILE A CA 1
ATOM 1643 C C . ILE A 1 206 ? -11.084 14.815 23.725 1.00 54.53 206 ILE A C 1
ATOM 1645 O O . ILE A 1 206 ? -9.880 14.573 23.735 1.00 54.53 206 ILE A O 1
ATOM 1649 N N . ILE A 1 207 ? -11.633 15.734 24.526 1.00 53.09 207 ILE A N 1
ATOM 1650 C CA . ILE A 1 207 ? -10.867 16.626 25.415 1.00 53.09 207 ILE A CA 1
ATOM 1651 C C . ILE A 1 207 ? -10.039 15.824 26.440 1.00 53.09 207 ILE A C 1
ATOM 1653 O O . ILE A 1 207 ? -8.931 16.223 26.788 1.00 53.09 207 ILE A O 1
ATOM 1657 N N . ARG A 1 208 ? -10.519 14.653 26.886 1.00 60.53 208 ARG A N 1
ATOM 1658 C CA . ARG A 1 208 ? -9.816 13.820 27.880 1.00 60.53 208 ARG A CA 1
ATOM 1659 C C . ARG A 1 208 ? -8.588 13.111 27.307 1.00 60.53 208 ARG A C 1
ATOM 1661 O O . ARG A 1 208 ? -7.672 12.791 28.064 1.00 60.53 208 ARG A O 1
ATOM 1668 N N . VAL A 1 209 ? -8.570 12.856 25.999 1.00 60.25 209 VAL A N 1
ATOM 1669 C CA . VAL A 1 209 ? -7.486 12.146 25.305 1.00 60.25 209 VAL A CA 1
ATOM 1670 C C . VAL A 1 209 ? -6.336 13.095 24.938 1.00 60.25 209 VAL A C 1
ATOM 1672 O O . VAL A 1 209 ? -5.171 12.698 25.003 1.00 60.25 209 VAL A O 1
ATOM 1675 N N . GLU A 1 210 ? -6.628 14.365 24.631 1.00 60.72 210 GLU A N 1
ATOM 1676 C CA . GLU A 1 210 ? -5.615 15.386 24.296 1.00 60.72 210 GLU A CA 1
ATOM 1677 C C . GLU A 1 210 ? -4.644 15.695 25.455 1.00 60.72 210 GLU A C 1
ATOM 1679 O O . GLU A 1 210 ? -3.484 16.054 25.229 1.00 60.72 210 GLU A O 1
ATOM 1684 N N . GLU A 1 211 ? -5.097 15.506 26.699 1.00 64.88 211 GLU A N 1
ATOM 1685 C CA . GLU A 1 211 ? -4.311 15.717 27.922 1.00 64.88 211 GLU A CA 1
ATOM 1686 C C . GLU A 1 211 ? -3.231 14.649 28.158 1.00 64.88 211 GLU A C 1
ATOM 1688 O O . GLU A 1 211 ? -2.324 14.876 28.959 1.00 64.88 211 GLU A O 1
ATOM 1693 N N . LEU A 1 212 ? -3.317 13.483 27.504 1.00 66.00 212 LEU A N 1
ATOM 1694 C CA . LEU A 1 212 ? -2.394 12.364 27.736 1.00 66.00 212 LEU A CA 1
ATOM 1695 C C . LEU A 1 212 ? -1.102 12.488 26.908 1.00 66.00 212 LEU A C 1
ATOM 1697 O O . LEU A 1 212 ? -0.047 12.016 27.329 1.00 66.00 212 LEU A O 1
ATOM 1701 N N . GLY A 1 213 ? -1.182 13.146 25.744 1.00 69.81 213 GLY A N 1
ATOM 1702 C CA . GLY A 1 213 ? -0.133 13.121 24.724 1.00 69.81 213 GLY A CA 1
ATOM 1703 C C . GLY A 1 213 ? 0.014 11.733 24.084 1.00 69.81 213 GLY A C 1
ATOM 1704 O O . GLY A 1 213 ? -0.314 10.706 24.678 1.00 69.81 213 GLY A O 1
ATOM 1705 N N . ASN A 1 214 ? 0.493 11.673 22.840 1.00 81.50 214 ASN A N 1
ATOM 1706 C CA . ASN A 1 214 ? 0.709 10.394 22.166 1.00 81.50 214 ASN A CA 1
ATOM 1707 C C . ASN A 1 214 ? 2.154 9.899 22.323 1.00 81.50 214 ASN A C 1
ATOM 1709 O O . ASN A 1 214 ? 3.106 10.670 22.423 1.00 81.50 214 ASN A O 1
ATOM 1713 N N . ASN A 1 215 ? 2.350 8.584 22.291 1.00 84.44 215 ASN A N 1
ATOM 1714 C CA . ASN A 1 215 ? 3.689 8.024 22.228 1.00 84.44 215 ASN A CA 1
ATOM 1715 C C . ASN A 1 215 ? 4.376 8.461 20.910 1.00 84.44 215 ASN A C 1
ATOM 1717 O O . ASN A 1 215 ? 3.782 8.288 19.839 1.00 84.44 215 ASN A O 1
ATOM 1721 N N . PRO A 1 216 ? 5.629 8.959 20.941 1.00 82.88 216 PRO A N 1
ATOM 1722 C CA . PRO A 1 216 ? 6.360 9.353 19.736 1.00 82.88 216 PRO A CA 1
ATOM 1723 C C . PRO A 1 216 ? 6.414 8.274 18.649 1.00 82.88 216 PRO A C 1
ATOM 1725 O O . PRO A 1 216 ? 6.358 8.595 17.463 1.00 82.88 216 PRO A O 1
ATOM 1728 N N . TRP A 1 217 ? 6.467 6.996 19.033 1.00 81.38 217 TRP A N 1
ATOM 1729 C CA . TRP A 1 217 ? 6.452 5.881 18.088 1.00 81.38 217 TRP A CA 1
ATOM 1730 C C . TRP A 1 217 ? 5.122 5.750 17.351 1.00 81.38 217 TRP A C 1
ATOM 1732 O O . TRP A 1 217 ? 5.117 5.462 16.156 1.00 81.38 217 TRP A O 1
ATOM 1742 N N . ASN A 1 218 ? 3.996 6.006 18.019 1.00 85.25 218 ASN A N 1
ATOM 1743 C CA . ASN A 1 218 ? 2.681 5.987 17.379 1.00 85.25 218 ASN A CA 1
ATOM 1744 C C . ASN A 1 218 ? 2.534 7.145 16.388 1.00 85.25 218 ASN A C 1
ATOM 1746 O O . ASN A 1 218 ? 2.039 6.937 15.280 1.00 85.25 218 ASN A O 1
ATOM 1750 N N . VAL A 1 219 ? 3.021 8.334 16.758 1.00 86.12 219 VAL A N 1
ATOM 1751 C CA . VAL A 1 219 ? 3.070 9.506 15.869 1.00 86.12 219 VAL A CA 1
ATOM 1752 C C . VAL A 1 219 ? 3.916 9.200 14.634 1.00 86.12 219 VAL A C 1
ATOM 1754 O O . VAL A 1 219 ? 3.469 9.396 13.503 1.00 86.12 219 VAL A O 1
ATOM 1757 N N . LEU A 1 220 ? 5.134 8.685 14.836 1.00 83.38 220 LEU A N 1
ATOM 1758 C CA . LEU A 1 220 ? 6.047 8.351 13.745 1.00 83.38 220 LEU A CA 1
ATOM 1759 C C . LEU A 1 220 ? 5.458 7.271 12.835 1.00 83.38 220 LEU A C 1
ATOM 1761 O O . LEU A 1 220 ? 5.542 7.386 11.616 1.00 83.38 220 LEU A O 1
ATOM 1765 N N . ARG A 1 221 ? 4.812 6.254 13.409 1.00 83.25 221 ARG A N 1
ATOM 1766 C CA . ARG A 1 221 ? 4.155 5.188 12.652 1.00 83.25 221 ARG A CA 1
ATOM 1767 C C . ARG A 1 221 ? 3.004 5.718 11.800 1.00 83.25 221 ARG A C 1
ATOM 1769 O O . ARG A 1 221 ? 2.894 5.333 10.639 1.00 83.25 221 ARG A O 1
ATOM 1776 N N . LEU A 1 222 ? 2.166 6.602 12.342 1.00 86.75 222 LEU A N 1
ATOM 1777 C CA . LEU A 1 222 ? 1.054 7.200 11.600 1.00 86.75 222 LEU A CA 1
ATOM 1778 C C . LEU A 1 222 ? 1.555 8.099 10.457 1.00 86.75 222 LEU A C 1
ATOM 1780 O O . LEU A 1 222 ? 1.058 8.001 9.337 1.00 86.75 222 LEU A O 1
ATOM 1784 N N . LYS A 1 223 ? 2.607 8.893 10.702 1.00 87.50 223 LYS A N 1
ATOM 1785 C CA . LYS A 1 223 ? 3.314 9.660 9.659 1.00 87.50 223 LYS A CA 1
ATOM 1786 C C . LYS A 1 223 ? 3.914 8.752 8.587 1.00 87.50 223 LYS A C 1
ATOM 1788 O O . LYS A 1 223 ? 3.734 8.995 7.399 1.00 87.50 223 LYS A O 1
ATOM 1793 N N . GLY A 1 224 ? 4.594 7.685 9.000 1.00 85.25 224 GLY A N 1
ATOM 1794 C CA . GLY A 1 224 ? 5.170 6.692 8.095 1.00 85.25 224 GLY A CA 1
ATOM 1795 C C . GLY A 1 224 ? 4.111 6.061 7.195 1.00 85.25 224 GLY A C 1
ATOM 1796 O O . GLY A 1 224 ? 4.314 5.971 5.990 1.00 85.25 224 GLY A O 1
ATOM 1797 N N . ARG A 1 225 ? 2.938 5.721 7.745 1.00 86.00 225 ARG A N 1
ATOM 1798 C CA . ARG A 1 225 ? 1.794 5.216 6.967 1.00 86.00 225 ARG A CA 1
ATOM 1799 C C . ARG A 1 225 ? 1.277 6.208 5.944 1.00 86.00 225 ARG A C 1
ATOM 1801 O O . ARG A 1 225 ? 0.937 5.792 4.843 1.00 86.00 225 ARG A O 1
ATOM 1808 N N . TYR A 1 226 ? 1.217 7.491 6.291 1.00 88.75 226 TYR A N 1
ATOM 1809 C CA . TYR A 1 226 ? 0.842 8.521 5.332 1.00 88.75 226 TYR A CA 1
ATOM 1810 C C . TYR A 1 226 ? 1.807 8.516 4.140 1.00 88.75 226 TYR A C 1
ATOM 1812 O O . TYR A 1 226 ? 1.376 8.340 3.006 1.00 88.75 226 TYR A O 1
ATOM 1820 N N . TYR A 1 227 ? 3.118 8.583 4.371 1.00 87.81 227 TYR A N 1
ATOM 1821 C CA . TYR A 1 227 ? 4.089 8.551 3.270 1.00 87.81 227 TYR A CA 1
ATOM 1822 C C . TYR A 1 227 ? 4.109 7.213 2.510 1.00 87.81 227 TYR A C 1
ATOM 1824 O O . TYR A 1 227 ? 4.236 7.201 1.288 1.00 87.81 227 TYR A O 1
ATOM 1832 N N . ALA A 1 228 ? 3.914 6.084 3.191 1.00 84.50 228 ALA A N 1
ATOM 1833 C CA . ALA A 1 228 ? 3.790 4.783 2.537 1.00 84.50 228 ALA A CA 1
ATOM 1834 C C . ALA A 1 228 ? 2.535 4.709 1.649 1.00 84.50 228 ALA A C 1
ATOM 1836 O O . ALA A 1 228 ? 2.592 4.215 0.527 1.00 84.50 228 ALA A O 1
ATOM 1837 N N . GLY A 1 229 ? 1.404 5.248 2.109 1.00 87.50 229 GLY A N 1
ATOM 1838 C CA . GLY A 1 229 ? 0.177 5.321 1.318 1.00 87.50 229 GLY A CA 1
ATOM 1839 C C . GLY A 1 229 ? 0.329 6.213 0.087 1.00 87.50 229 GLY A C 1
ATOM 1840 O O . GLY A 1 229 ? -0.144 5.858 -0.987 1.00 87.50 229 GLY A O 1
ATOM 1841 N N . GLN A 1 230 ? 1.048 7.329 0.221 1.00 89.06 230 GLN A N 1
ATOM 1842 C CA . GLN A 1 230 ? 1.433 8.193 -0.899 1.00 89.06 230 GLN A CA 1
ATOM 1843 C C . GLN A 1 230 ? 2.228 7.404 -1.947 1.00 89.06 230 GLN A C 1
ATOM 1845 O O . GLN A 1 230 ? 1.875 7.402 -3.124 1.00 89.06 230 GLN A O 1
ATOM 1850 N N . TYR A 1 231 ? 3.237 6.648 -1.507 1.00 86.38 231 TYR A N 1
ATOM 1851 C CA . TYR A 1 231 ? 3.990 5.764 -2.392 1.00 86.38 231 TYR A CA 1
ATOM 1852 C C . TYR A 1 231 ? 3.086 4.738 -3.093 1.00 86.38 231 TYR A C 1
ATOM 1854 O O . TYR A 1 231 ? 3.151 4.627 -4.311 1.00 86.38 231 TYR A O 1
ATOM 1862 N N . ILE A 1 232 ? 2.196 4.047 -2.370 1.00 86.06 232 ILE A N 1
ATOM 1863 C CA . ILE A 1 232 ? 1.265 3.060 -2.953 1.00 86.06 232 ILE A CA 1
ATOM 1864 C C . ILE A 1 232 ? 0.380 3.690 -4.043 1.00 86.06 232 ILE A C 1
ATOM 1866 O O . ILE A 1 232 ? 0.202 3.090 -5.099 1.00 86.06 232 ILE A O 1
ATOM 1870 N N . ILE A 1 233 ? -0.141 4.900 -3.817 1.00 88.75 233 ILE A N 1
ATOM 1871 C CA . ILE A 1 233 ? -1.006 5.619 -4.770 1.00 88.75 233 ILE A CA 1
ATOM 1872 C C . ILE A 1 233 ? -0.251 5.988 -6.059 1.00 88.75 233 ILE A C 1
ATOM 1874 O O . ILE A 1 233 ? -0.790 5.837 -7.157 1.00 88.75 233 ILE A O 1
ATOM 1878 N N . HIS A 1 234 ? 0.996 6.452 -5.941 1.00 86.25 234 HIS A N 1
ATOM 1879 C CA . HIS A 1 234 ? 1.807 6.882 -7.087 1.00 86.25 234 HIS A CA 1
ATOM 1880 C C . HIS A 1 234 ? 2.578 5.747 -7.759 1.00 86.25 234 HIS A C 1
ATOM 1882 O O . HIS A 1 234 ? 3.043 5.905 -8.889 1.00 86.25 234 HIS A O 1
ATOM 1888 N N . ARG A 1 235 ? 2.731 4.603 -7.094 1.00 83.75 235 ARG A N 1
ATOM 1889 C CA . ARG A 1 235 ? 3.572 3.505 -7.566 1.00 83.75 235 ARG A CA 1
ATOM 1890 C C . ARG A 1 235 ? 3.250 3.051 -8.994 1.00 83.75 235 ARG A C 1
ATOM 1892 O O . ARG A 1 235 ? 4.195 2.943 -9.761 1.00 83.75 235 ARG A O 1
ATOM 1899 N N . PRO A 1 236 ? 1.991 2.865 -9.423 1.00 80.81 236 PRO A N 1
ATOM 1900 C CA . PRO A 1 236 ? 1.694 2.447 -10.798 1.00 80.81 236 PRO A CA 1
ATOM 1901 C C . PRO A 1 236 ? 2.171 3.456 -11.847 1.00 80.81 236 PRO A C 1
ATOM 1903 O O . PRO A 1 236 ? 2.622 3.078 -12.927 1.00 80.81 236 PRO A O 1
ATOM 1906 N N . PHE A 1 237 ? 2.130 4.747 -11.511 1.00 77.81 237 PHE A N 1
ATOM 1907 C CA . PHE A 1 237 ? 2.679 5.805 -12.348 1.00 77.81 237 PHE A CA 1
ATOM 1908 C C . PHE A 1 237 ? 4.215 5.796 -12.353 1.00 77.81 237 PHE A C 1
ATOM 1910 O O . PHE A 1 237 ? 4.828 5.945 -13.412 1.00 77.81 237 PHE A O 1
ATOM 1917 N N . ILE A 1 238 ? 4.847 5.577 -11.194 1.00 78.31 238 ILE A N 1
ATOM 1918 C CA . ILE A 1 238 ? 6.306 5.421 -11.074 1.00 78.31 238 ILE A CA 1
ATOM 1919 C C . ILE A 1 238 ? 6.776 4.194 -11.859 1.00 78.31 238 ILE A C 1
ATOM 1921 O O . ILE A 1 238 ? 7.760 4.279 -12.582 1.00 78.31 238 ILE A O 1
ATOM 1925 N N . ASP A 1 239 ? 6.058 3.079 -11.780 1.00 77.12 239 ASP A N 1
ATOM 1926 C CA . ASP A 1 239 ? 6.377 1.861 -12.513 1.00 77.12 239 ASP A CA 1
ATOM 1927 C C . ASP A 1 239 ? 6.227 2.104 -14.022 1.00 77.12 239 ASP A C 1
ATOM 1929 O O . ASP A 1 239 ? 7.113 1.743 -14.790 1.00 77.12 239 ASP A O 1
ATOM 1933 N N . LEU A 1 240 ? 5.176 2.801 -14.470 1.00 74.25 240 LEU A N 1
ATOM 1934 C CA . LEU A 1 240 ? 4.988 3.136 -15.886 1.00 74.25 240 LEU A CA 1
ATOM 1935 C C . LEU A 1 240 ? 6.081 4.074 -16.434 1.00 74.25 240 LEU A C 1
ATOM 1937 O O . LEU A 1 240 ? 6.603 3.845 -17.529 1.00 74.25 240 LEU A O 1
ATOM 1941 N N . THR A 1 241 ? 6.415 5.137 -15.699 1.00 74.81 241 THR A N 1
ATOM 1942 C CA . THR A 1 241 ? 7.376 6.169 -16.132 1.00 74.81 241 THR A CA 1
ATOM 1943 C C . THR A 1 241 ? 8.824 5.747 -15.912 1.00 74.81 241 THR A C 1
ATOM 1945 O O . THR A 1 241 ? 9.654 5.914 -16.804 1.00 74.81 241 THR A O 1
ATOM 1948 N N . GLY A 1 242 ? 9.127 5.146 -14.764 1.00 77.25 242 GLY A N 1
ATOM 1949 C CA . GLY A 1 242 ? 10.437 4.623 -14.396 1.00 77.25 242 GLY A CA 1
ATOM 1950 C C . GLY A 1 242 ? 10.860 3.445 -15.264 1.00 77.25 242 GLY A C 1
ATOM 1951 O O . GLY A 1 242 ? 12.006 3.408 -15.709 1.00 77.25 242 GLY A O 1
ATOM 1952 N N . LEU A 1 243 ? 9.942 2.532 -15.603 1.00 78.56 243 LEU A N 1
ATOM 1953 C CA . LEU A 1 243 ? 10.236 1.454 -16.552 1.00 78.56 243 LEU A CA 1
ATOM 1954 C C . LEU A 1 243 ? 10.543 2.004 -17.948 1.00 78.56 243 LEU A C 1
ATOM 1956 O O . LEU A 1 243 ? 11.465 1.527 -18.611 1.00 78.56 243 LEU A O 1
ATOM 1960 N N . PHE A 1 244 ? 9.806 3.028 -18.392 1.00 79.19 244 PHE A N 1
ATOM 1961 C CA . PHE A 1 244 ? 10.060 3.654 -19.685 1.00 79.19 244 PHE A CA 1
ATOM 1962 C C . PHE A 1 244 ? 11.393 4.419 -19.703 1.00 79.19 244 PHE A C 1
ATOM 1964 O O . PHE A 1 244 ? 12.227 4.190 -20.577 1.00 79.19 244 PHE A O 1
ATOM 1971 N N . ALA A 1 245 ? 11.647 5.281 -18.718 1.00 83.56 245 ALA A N 1
ATOM 1972 C CA . ALA A 1 245 ? 12.904 6.018 -18.616 1.00 83.56 245 ALA A CA 1
ATOM 1973 C C . ALA A 1 245 ? 14.108 5.071 -18.471 1.00 83.56 245 ALA A C 1
ATOM 1975 O O . ALA A 1 245 ? 15.095 5.208 -19.192 1.00 83.56 245 ALA A O 1
ATOM 1976 N N . GLY A 1 246 ? 14.005 4.058 -17.605 1.00 84.38 246 GLY A N 1
ATOM 1977 C CA . GLY A 1 246 ? 15.043 3.045 -17.417 1.00 84.38 246 GLY A CA 1
ATOM 1978 C C . GLY A 1 246 ? 15.313 2.236 -18.686 1.00 84.38 246 GLY A C 1
ATOM 1979 O O . GLY A 1 246 ? 16.471 1.985 -19.028 1.00 84.38 246 GLY A O 1
ATOM 1980 N N . GLY A 1 247 ? 14.269 1.879 -19.436 1.00 86.25 247 GLY A N 1
ATOM 1981 C CA . GLY A 1 247 ? 14.433 1.216 -20.726 1.00 86.25 247 GLY A CA 1
ATOM 1982 C C . GLY A 1 247 ? 15.073 2.117 -21.787 1.00 86.25 247 GLY A C 1
ATOM 1983 O O . GLY A 1 247 ? 15.957 1.655 -22.503 1.00 86.25 247 GLY A O 1
ATOM 1984 N N . MET A 1 248 ? 14.743 3.411 -21.837 1.00 90.69 248 MET A N 1
ATOM 1985 C CA . MET A 1 248 ? 15.397 4.373 -22.740 1.00 90.69 248 MET A CA 1
ATOM 1986 C C . MET A 1 248 ? 16.877 4.593 -22.408 1.00 90.69 248 MET A C 1
ATOM 1988 O O . MET A 1 248 ? 17.713 4.615 -23.314 1.00 90.69 248 MET A O 1
ATOM 1992 N N . VAL A 1 249 ? 17.227 4.709 -21.123 1.00 89.56 249 VAL A N 1
ATOM 1993 C CA . VAL A 1 249 ? 18.631 4.757 -20.682 1.00 89.56 249 VAL A CA 1
ATOM 1994 C C . VAL A 1 249 ? 19.350 3.474 -21.089 1.00 89.56 249 VAL A C 1
ATOM 1996 O O . VAL A 1 249 ? 20.414 3.543 -21.696 1.00 89.56 249 VAL A O 1
ATOM 1999 N N . THR A 1 250 ? 18.746 2.308 -20.838 1.00 90.50 250 THR A N 1
ATOM 2000 C CA . THR A 1 250 ? 19.313 1.006 -21.229 1.00 90.50 250 THR A CA 1
ATOM 2001 C C . THR A 1 250 ? 19.557 0.938 -22.736 1.00 90.50 250 THR A C 1
ATOM 2003 O O . THR A 1 250 ? 20.655 0.594 -23.163 1.00 90.50 250 THR A O 1
ATOM 2006 N N . PHE A 1 251 ? 18.569 1.313 -23.552 1.00 92.88 251 PHE A N 1
ATOM 2007 C CA . PHE A 1 251 ? 18.694 1.370 -25.008 1.00 92.88 251 PHE A CA 1
ATOM 2008 C C . PHE A 1 251 ? 19.838 2.290 -25.454 1.00 92.88 251 PHE A C 1
ATOM 2010 O O . PHE A 1 251 ? 20.674 1.890 -26.263 1.00 92.88 251 PHE A O 1
ATOM 2017 N N . THR A 1 252 ? 19.907 3.495 -24.886 1.00 91.94 252 THR A N 1
ATOM 2018 C CA . THR A 1 252 ? 20.923 4.503 -25.221 1.00 91.94 252 THR A CA 1
ATOM 2019 C C . THR A 1 252 ? 22.322 4.012 -24.863 1.00 91.94 252 THR A C 1
ATOM 2021 O O . THR A 1 252 ? 23.231 4.096 -25.685 1.00 91.94 252 THR A O 1
ATOM 2024 N N . MET A 1 253 ? 22.492 3.435 -23.670 1.00 92.19 253 MET A N 1
ATOM 2025 C CA . MET A 1 253 ? 23.763 2.857 -23.236 1.00 92.19 253 MET A CA 1
ATOM 2026 C C . MET A 1 253 ? 24.188 1.712 -24.152 1.00 92.19 253 MET A C 1
ATOM 2028 O O . MET A 1 253 ? 25.321 1.707 -24.616 1.00 92.19 253 MET A O 1
ATOM 2032 N N . VAL A 1 254 ? 23.285 0.789 -24.502 1.00 91.75 254 VAL A N 1
ATOM 2033 C CA . VAL A 1 254 ? 23.617 -0.301 -25.433 1.00 91.75 254 VAL A CA 1
ATOM 2034 C C . VAL A 1 254 ? 24.024 0.243 -26.807 1.00 91.75 254 VAL A C 1
ATOM 2036 O O . VAL A 1 254 ? 24.996 -0.253 -27.366 1.00 91.75 254 VAL A O 1
ATOM 2039 N N . ILE A 1 255 ? 23.362 1.281 -27.337 1.00 91.75 255 ILE A N 1
ATOM 2040 C CA . ILE A 1 255 ? 23.794 1.935 -28.586 1.00 91.75 255 ILE A CA 1
ATOM 2041 C C . ILE A 1 255 ? 25.194 2.526 -28.447 1.00 91.75 255 ILE A C 1
ATOM 2043 O O . ILE A 1 255 ? 26.027 2.283 -29.315 1.00 91.75 255 ILE A O 1
ATOM 2047 N N . ILE A 1 256 ? 25.460 3.291 -27.386 1.00 89.88 256 ILE A N 1
ATOM 2048 C CA . ILE A 1 256 ? 26.762 3.935 -27.172 1.00 89.88 256 ILE A CA 1
ATOM 2049 C C . ILE A 1 256 ? 27.863 2.882 -27.098 1.00 89.88 256 ILE A C 1
ATOM 2051 O O . ILE A 1 256 ? 28.859 3.007 -27.803 1.00 89.88 256 ILE A O 1
ATOM 2055 N N . LEU A 1 257 ? 27.669 1.823 -26.306 1.00 90.00 257 LEU A N 1
ATOM 2056 C CA . LEU A 1 257 ? 28.637 0.732 -26.200 1.00 90.00 257 LEU A CA 1
ATOM 2057 C C . LEU A 1 257 ? 28.828 0.041 -27.553 1.00 90.00 257 LEU A C 1
ATOM 2059 O O . LEU A 1 257 ? 29.960 -0.211 -27.960 1.00 90.00 257 LEU A O 1
ATOM 2063 N N . ARG A 1 258 ? 27.744 -0.182 -28.306 1.00 88.88 258 ARG A N 1
ATOM 2064 C CA . ARG A 1 258 ? 27.824 -0.786 -29.638 1.00 88.88 258 ARG A CA 1
ATOM 2065 C C . ARG A 1 258 ? 28.611 0.086 -30.609 1.00 88.88 258 ARG A C 1
ATOM 2067 O O . ARG A 1 258 ? 29.497 -0.417 -31.286 1.00 88.88 258 ARG A O 1
ATOM 2074 N N . VAL A 1 259 ? 28.352 1.388 -30.647 1.00 86.44 259 VAL A N 1
ATOM 2075 C CA . VAL A 1 259 ? 29.115 2.333 -31.475 1.00 86.44 259 VAL A CA 1
ATOM 2076 C C . VAL A 1 259 ? 30.573 2.400 -31.017 1.00 86.44 259 VAL A C 1
ATOM 2078 O O . VAL A 1 259 ? 31.468 2.378 -31.857 1.00 86.44 259 VAL A O 1
ATOM 2081 N N . ALA A 1 260 ? 30.834 2.406 -29.708 1.00 86.25 260 ALA A N 1
ATOM 2082 C CA . ALA A 1 260 ? 32.189 2.414 -29.168 1.00 86.25 260 ALA A CA 1
ATOM 2083 C C . ALA A 1 260 ? 32.985 1.177 -29.613 1.00 86.25 260 ALA A C 1
ATOM 2085 O O . ALA A 1 260 ? 34.132 1.326 -30.021 1.00 86.25 260 ALA A O 1
ATOM 2086 N N . THR A 1 261 ? 32.366 -0.012 -29.652 1.00 85.69 261 THR A N 1
ATOM 2087 C CA . THR A 1 261 ? 33.019 -1.227 -30.183 1.00 85.69 261 THR A CA 1
ATOM 2088 C C . THR A 1 261 ? 33.337 -1.156 -31.683 1.00 85.69 261 THR A C 1
ATOM 2090 O O . THR A 1 261 ? 34.223 -1.867 -32.152 1.00 85.69 261 THR A O 1
ATOM 2093 N N . MET A 1 262 ? 32.665 -0.284 -32.448 1.00 80.94 262 MET A N 1
ATOM 2094 C CA . MET A 1 262 ? 32.963 -0.059 -33.872 1.00 80.94 262 MET A CA 1
ATOM 2095 C C . MET A 1 262 ? 34.124 0.918 -34.094 1.00 80.94 262 MET A C 1
ATOM 2097 O O . MET A 1 262 ? 34.717 0.935 -35.173 1.00 80.94 262 MET A O 1
ATOM 2101 N N . CYS A 1 263 ? 34.434 1.753 -33.105 1.00 80.88 263 CYS A N 1
ATOM 2102 C CA . CYS A 1 263 ? 35.471 2.769 -33.192 1.00 80.88 263 CYS A CA 1
ATOM 2103 C C . CYS A 1 263 ? 36.792 2.209 -32.662 1.00 80.88 263 CYS A C 1
ATOM 2105 O O . CYS A 1 263 ? 36.958 1.999 -31.463 1.00 80.88 263 CYS A O 1
ATOM 2107 N N . THR A 1 264 ? 37.770 2.031 -33.551 1.00 80.56 264 THR A N 1
ATOM 2108 C CA . THR A 1 264 ? 39.096 1.487 -33.207 1.00 80.56 264 THR A CA 1
ATOM 2109 C C . THR A 1 264 ? 39.808 2.275 -32.105 1.00 80.56 264 THR A C 1
ATOM 2111 O O . THR A 1 264 ? 40.518 1.679 -31.304 1.00 80.56 264 THR A O 1
ATOM 2114 N N . VAL A 1 265 ? 39.555 3.584 -32.014 1.00 86.06 265 VAL A N 1
ATOM 2115 C CA . VAL A 1 265 ? 40.111 4.497 -30.997 1.00 86.06 265 VAL A CA 1
ATOM 2116 C C . VAL A 1 265 ? 39.739 4.095 -29.565 1.00 86.06 265 VAL A C 1
ATOM 2118 O O . VAL A 1 265 ? 40.501 4.359 -28.642 1.00 86.06 265 VAL A O 1
ATOM 2121 N N . PHE A 1 266 ? 38.588 3.450 -29.360 1.00 82.31 266 PHE A N 1
ATOM 2122 C CA . PHE A 1 266 ? 38.127 3.071 -28.022 1.00 82.31 266 PHE A CA 1
ATOM 2123 C C . PHE A 1 266 ? 38.499 1.638 -27.630 1.00 82.31 266 PHE A C 1
ATOM 2125 O O . PHE A 1 266 ? 38.233 1.246 -26.497 1.00 82.31 266 PHE A O 1
ATOM 2132 N N . ARG A 1 267 ? 39.129 0.860 -28.525 1.00 79.31 267 ARG A N 1
ATOM 2133 C CA . ARG A 1 267 ? 39.406 -0.570 -28.308 1.00 79.31 267 ARG A CA 1
ATOM 2134 C C . ARG A 1 267 ? 40.183 -0.835 -27.014 1.00 79.31 267 ARG A C 1
ATOM 2136 O O . ARG A 1 267 ? 39.838 -1.771 -26.307 1.00 79.31 267 ARG A O 1
ATOM 2143 N N . ASP A 1 268 ? 41.153 0.014 -26.692 1.00 82.69 268 ASP A N 1
ATOM 2144 C CA . ASP A 1 268 ? 42.046 -0.180 -25.541 1.00 82.69 268 ASP A CA 1
ATOM 2145 C C . ASP A 1 268 ? 41.453 0.333 -24.213 1.00 82.69 268 ASP A C 1
ATOM 2147 O O . ASP A 1 268 ? 42.034 0.136 -23.149 1.00 82.69 268 ASP A O 1
ATOM 2151 N N . ILE A 1 269 ? 40.301 1.012 -24.267 1.00 87.81 269 ILE A N 1
ATOM 2152 C CA . ILE A 1 269 ? 39.617 1.611 -23.108 1.00 87.81 269 ILE A CA 1
ATOM 2153 C C . ILE A 1 269 ? 38.387 0.776 -22.712 1.00 87.81 269 ILE A C 1
ATOM 2155 O O . ILE A 1 269 ? 37.901 0.866 -21.584 1.00 87.81 269 ILE A O 1
ATOM 2159 N N . LEU A 1 270 ? 37.853 -0.026 -23.637 1.00 86.88 270 LEU A N 1
ATOM 2160 C CA . LEU A 1 270 ? 36.659 -0.826 -23.392 1.00 86.88 270 LEU A CA 1
ATOM 2161 C C . LEU A 1 270 ? 36.963 -2.031 -22.479 1.00 86.88 270 LEU A C 1
ATOM 2163 O O . LEU A 1 270 ? 37.933 -2.746 -22.722 1.00 86.88 270 LEU A O 1
ATOM 2167 N N . PRO A 1 271 ? 36.118 -2.297 -21.466 1.00 88.06 271 PRO A N 1
ATOM 2168 C CA . PRO A 1 271 ? 36.228 -3.491 -20.630 1.00 88.06 271 PRO A CA 1
ATOM 2169 C C . PRO A 1 271 ? 36.124 -4.795 -21.433 1.00 88.06 271 PRO A C 1
ATOM 2171 O O . PRO A 1 271 ? 35.380 -4.872 -22.413 1.00 88.06 271 PRO A O 1
ATOM 2174 N N . GLU A 1 272 ? 36.800 -5.853 -20.974 1.00 86.81 272 GLU A N 1
ATOM 2175 C CA . GLU A 1 272 ? 36.772 -7.174 -21.626 1.00 86.81 272 GLU A CA 1
ATOM 2176 C C . GLU A 1 272 ? 35.361 -7.795 -21.677 1.00 86.81 272 GLU A C 1
ATOM 2178 O O . GLU A 1 272 ? 35.045 -8.566 -22.583 1.00 86.81 272 GLU A O 1
ATOM 2183 N N . ASP A 1 273 ? 34.476 -7.433 -20.742 1.00 90.81 273 ASP A N 1
ATOM 2184 C CA . ASP A 1 273 ? 33.113 -7.960 -20.612 1.00 90.81 273 ASP A CA 1
ATOM 2185 C C . ASP A 1 273 ? 32.039 -7.119 -21.331 1.00 90.81 273 ASP A C 1
ATOM 2187 O O . ASP A 1 273 ? 30.836 -7.345 -21.154 1.00 90.81 273 ASP A O 1
ATOM 2191 N N . ILE A 1 274 ? 32.444 -6.174 -22.188 1.00 89.56 274 ILE A N 1
ATOM 2192 C CA . ILE A 1 274 ? 31.544 -5.217 -22.849 1.00 89.56 274 ILE A CA 1
ATOM 2193 C C . ILE A 1 274 ? 30.403 -5.877 -23.645 1.00 89.56 274 ILE A C 1
ATOM 2195 O O . ILE A 1 274 ? 29.258 -5.419 -23.600 1.00 89.56 274 ILE A O 1
ATOM 2199 N N . GLU A 1 275 ? 30.670 -6.993 -24.333 1.00 88.00 275 GLU A N 1
ATOM 2200 C CA . GLU A 1 275 ? 29.639 -7.765 -25.046 1.00 88.00 275 GLU A CA 1
ATOM 2201 C C . GLU A 1 275 ? 28.632 -8.403 -24.076 1.00 88.00 275 GLU A C 1
ATOM 2203 O O . GLU A 1 275 ? 27.432 -8.452 -24.361 1.00 88.00 275 GLU A O 1
ATOM 2208 N N . GLY A 1 276 ? 29.093 -8.826 -22.894 1.00 88.44 276 GLY A N 1
ATOM 2209 C CA . GLY A 1 276 ? 28.238 -9.319 -21.816 1.00 88.44 276 GLY A CA 1
ATOM 2210 C C . GLY A 1 276 ? 27.314 -8.225 -21.279 1.00 88.44 276 GLY A C 1
ATOM 2211 O O . GLY A 1 276 ? 26.106 -8.446 -21.149 1.00 88.44 276 GLY A O 1
ATOM 2212 N N . ALA A 1 277 ? 27.845 -7.021 -21.052 1.00 88.75 277 ALA A N 1
ATOM 2213 C CA . ALA A 1 277 ? 27.057 -5.863 -20.631 1.00 88.75 277 ALA A CA 1
ATOM 2214 C C . ALA A 1 277 ? 25.983 -5.485 -21.672 1.00 88.75 277 ALA A C 1
ATOM 2216 O O . ALA A 1 277 ? 24.813 -5.297 -21.322 1.00 88.75 277 ALA A O 1
ATOM 2217 N N . MET A 1 278 ? 26.338 -5.455 -22.964 1.00 91.25 278 MET A N 1
ATOM 2218 C CA . MET A 1 278 ? 25.386 -5.202 -24.056 1.00 91.25 278 MET A CA 1
ATOM 2219 C C . MET A 1 278 ? 24.305 -6.286 -24.159 1.00 91.25 278 MET A C 1
ATOM 2221 O O . MET A 1 278 ? 23.127 -5.972 -24.367 1.00 91.25 278 MET A O 1
ATOM 2225 N N . PHE A 1 279 ? 24.671 -7.559 -23.978 1.00 91.94 279 PHE A N 1
ATOM 2226 C CA . PHE A 1 279 ? 23.719 -8.669 -23.955 1.00 91.94 279 PHE A CA 1
ATOM 2227 C C . PHE A 1 279 ? 22.724 -8.537 -22.798 1.00 91.94 279 PHE A C 1
ATOM 2229 O O . PHE A 1 279 ? 21.513 -8.652 -23.008 1.00 91.94 279 PHE A O 1
ATOM 2236 N N . VAL A 1 280 ? 23.205 -8.250 -21.583 1.00 91.75 280 VAL A N 1
ATOM 2237 C CA . VAL A 1 280 ? 22.347 -8.042 -20.408 1.00 91.75 280 VAL A CA 1
ATOM 2238 C C . VAL A 1 280 ? 21.417 -6.848 -20.618 1.00 91.75 280 VAL A C 1
ATOM 2240 O O . VAL A 1 280 ? 20.218 -6.974 -20.361 1.00 91.75 280 VAL A O 1
ATOM 2243 N N . GLY A 1 281 ? 21.926 -5.729 -21.141 1.00 90.44 281 GLY A N 1
ATOM 2244 C CA . GLY A 1 281 ? 21.119 -4.553 -21.474 1.00 90.44 281 GLY A CA 1
ATOM 2245 C C . GLY A 1 281 ? 20.014 -4.870 -22.485 1.00 90.44 281 GLY A C 1
ATOM 2246 O O . GLY A 1 281 ? 18.844 -4.573 -22.244 1.00 90.44 281 GLY A O 1
ATOM 2247 N N . THR A 1 282 ? 20.348 -5.577 -23.567 1.00 91.75 282 THR A N 1
ATOM 2248 C CA . THR A 1 282 ? 19.377 -6.010 -24.589 1.00 91.75 282 THR A CA 1
ATOM 2249 C C . THR A 1 282 ? 18.333 -6.969 -24.006 1.00 91.75 282 THR A C 1
ATOM 2251 O O . THR A 1 282 ? 17.137 -6.837 -24.269 1.00 91.75 282 THR A O 1
ATOM 2254 N N . ARG A 1 283 ? 18.756 -7.914 -23.156 1.00 92.06 283 ARG A N 1
ATOM 2255 C CA . ARG A 1 283 ? 17.857 -8.845 -22.458 1.00 92.06 283 ARG A CA 1
ATOM 2256 C C . ARG A 1 283 ? 16.897 -8.113 -21.522 1.00 92.06 283 ARG A C 1
ATOM 2258 O O . ARG A 1 283 ? 15.721 -8.464 -21.474 1.00 92.06 283 ARG A O 1
ATOM 2265 N N . ASN A 1 284 ? 17.380 -7.117 -20.783 1.00 87.69 284 ASN A N 1
ATOM 2266 C CA . ASN A 1 284 ? 16.544 -6.299 -19.908 1.00 87.69 284 ASN A CA 1
ATOM 2267 C C . ASN A 1 284 ? 15.525 -5.498 -20.723 1.00 87.69 284 ASN A C 1
ATOM 2269 O O . ASN A 1 284 ? 14.341 -5.538 -20.403 1.00 87.69 284 ASN A O 1
ATOM 2273 N N . LEU A 1 285 ? 15.944 -4.886 -21.834 1.00 90.06 285 LEU A N 1
ATOM 2274 C CA . LEU A 1 285 ? 15.043 -4.171 -22.738 1.00 90.06 285 LEU A CA 1
ATOM 2275 C C . LEU A 1 285 ? 13.958 -5.092 -23.327 1.00 90.06 285 LEU A C 1
ATOM 2277 O O . LEU A 1 285 ? 12.798 -4.700 -23.419 1.00 90.06 285 LEU A O 1
ATOM 2281 N N . ARG A 1 286 ? 14.300 -6.354 -23.627 1.00 90.00 286 ARG A N 1
ATOM 2282 C CA . ARG A 1 286 ? 13.344 -7.399 -24.043 1.00 90.00 286 ARG A CA 1
ATOM 2283 C C . ARG A 1 286 ? 12.382 -7.825 -22.934 1.00 90.00 286 ARG A C 1
ATOM 2285 O O . ARG A 1 286 ? 11.247 -8.186 -23.213 1.00 90.00 286 ARG A O 1
ATOM 2292 N N . ARG A 1 287 ? 12.790 -7.776 -21.665 1.00 85.25 287 ARG A N 1
ATOM 2293 C CA . ARG A 1 287 ? 11.852 -7.958 -20.543 1.00 85.25 287 ARG A CA 1
ATOM 2294 C C . ARG A 1 287 ? 10.931 -6.752 -20.405 1.00 85.25 287 ARG A C 1
ATOM 2296 O O . ARG A 1 287 ? 9.741 -6.928 -20.184 1.00 85.25 287 ARG A O 1
ATOM 2303 N N . PHE A 1 288 ? 11.461 -5.543 -20.576 1.00 84.50 288 PHE A N 1
ATOM 2304 C CA . PHE A 1 288 ? 10.665 -4.320 -20.522 1.00 84.50 288 PHE A CA 1
ATOM 2305 C C . PHE A 1 288 ? 9.649 -4.249 -21.663 1.00 84.50 288 PHE A C 1
ATOM 2307 O O . PHE A 1 288 ? 8.555 -3.732 -21.453 1.00 84.50 288 PHE A O 1
ATOM 2314 N N . SER A 1 289 ? 9.959 -4.814 -22.836 1.00 83.94 289 SER A N 1
ATOM 2315 C CA . SER A 1 289 ? 9.037 -4.826 -23.977 1.00 83.94 289 SER A CA 1
ATOM 2316 C C . SER A 1 289 ? 7.761 -5.633 -23.735 1.00 83.94 289 SER A C 1
ATOM 2318 O O . SER A 1 289 ? 6.752 -5.358 -24.374 1.00 83.94 289 SER A O 1
ATOM 2320 N N . ILE A 1 290 ? 7.767 -6.562 -22.768 1.00 79.94 290 ILE A N 1
ATOM 2321 C CA . ILE A 1 290 ? 6.558 -7.273 -22.318 1.00 79.94 290 ILE A CA 1
ATOM 2322 C C . ILE A 1 290 ? 5.528 -6.278 -21.766 1.00 79.94 290 ILE A C 1
ATOM 2324 O O . ILE A 1 290 ? 4.332 -6.419 -22.010 1.00 79.94 290 ILE A O 1
ATOM 2328 N N . SER A 1 291 ? 5.998 -5.255 -21.050 1.00 70.94 291 SER A N 1
ATOM 2329 C CA . SER A 1 291 ? 5.154 -4.235 -20.423 1.00 70.94 291 SER A CA 1
ATOM 2330 C C . SER A 1 291 ? 5.026 -2.960 -21.267 1.00 70.94 291 SER A C 1
ATOM 2332 O O . SER A 1 291 ? 4.064 -2.211 -21.108 1.00 70.94 291 SER A O 1
ATOM 2334 N N . VAL A 1 292 ? 5.994 -2.681 -22.148 1.00 78.12 292 VAL A N 1
ATOM 2335 C CA . VAL A 1 292 ? 6.084 -1.454 -22.954 1.00 78.12 292 VAL A CA 1
ATOM 2336 C C . VAL A 1 292 ? 6.437 -1.794 -24.405 1.00 78.12 292 VAL A C 1
ATOM 2338 O O . VAL A 1 292 ? 7.610 -1.897 -24.767 1.00 78.12 292 VAL A O 1
ATOM 2341 N N . LYS A 1 293 ? 5.414 -1.939 -25.254 1.00 80.69 293 LYS A N 1
ATOM 2342 C CA . LYS A 1 293 ? 5.551 -2.391 -26.652 1.00 80.69 293 LYS A CA 1
ATOM 2343 C C . LYS A 1 293 ? 6.482 -1.532 -27.503 1.00 80.69 293 LYS A C 1
ATOM 2345 O O . LYS A 1 293 ? 7.117 -2.027 -28.422 1.00 80.69 293 LYS A O 1
ATOM 2350 N N . GLU A 1 294 ? 6.625 -0.252 -27.193 1.00 84.25 294 GLU A N 1
ATOM 2351 C CA . GLU A 1 294 ? 7.509 0.672 -27.899 1.00 84.25 294 GLU A CA 1
ATOM 2352 C C . GLU A 1 294 ? 8.972 0.209 -27.840 1.00 84.25 294 GLU A C 1
ATOM 2354 O O . GLU A 1 294 ? 9.745 0.495 -28.756 1.00 84.25 294 GLU A O 1
ATOM 2359 N N . PHE A 1 295 ? 9.364 -0.571 -26.825 1.00 90.62 295 PHE A N 1
ATOM 2360 C CA . PHE A 1 295 ? 10.689 -1.187 -26.785 1.00 90.62 295 PHE A CA 1
ATOM 2361 C C . PHE A 1 295 ? 10.897 -2.294 -27.824 1.00 90.62 295 PHE A C 1
ATOM 2363 O O . PHE A 1 295 ? 12.046 -2.590 -28.130 1.00 90.62 295 PHE A O 1
ATOM 2370 N N . GLU A 1 296 ? 9.851 -2.847 -28.444 1.00 90.50 296 GLU A N 1
ATOM 2371 C CA . GLU A 1 296 ? 9.993 -3.758 -29.592 1.00 90.50 296 GLU A CA 1
ATOM 2372 C C . GLU A 1 296 ? 10.655 -3.048 -30.779 1.00 90.50 296 GLU A C 1
ATOM 2374 O O . GLU A 1 296 ? 11.583 -3.577 -31.394 1.00 90.50 296 GLU A O 1
ATOM 2379 N N . TRP A 1 297 ? 10.254 -1.800 -31.053 1.00 92.88 297 TRP A N 1
ATOM 2380 C CA . TRP A 1 297 ? 10.903 -0.991 -32.084 1.00 92.88 297 TRP A CA 1
ATOM 2381 C C . TRP A 1 297 ? 12.372 -0.723 -31.734 1.00 92.88 297 TRP A C 1
ATOM 2383 O O . TRP A 1 297 ? 13.245 -0.893 -32.585 1.00 92.88 297 TRP A O 1
ATOM 2393 N N . HIS A 1 298 ? 12.668 -0.380 -30.479 1.00 93.50 298 HIS A N 1
ATOM 2394 C CA . HIS A 1 298 ? 14.036 -0.143 -30.006 1.00 93.50 298 HIS A CA 1
ATOM 2395 C C . HIS A 1 298 ? 14.907 -1.404 -30.129 1.00 93.50 298 HIS A C 1
ATOM 2397 O O . HIS A 1 298 ? 16.029 -1.340 -30.632 1.00 93.50 298 HIS A O 1
ATOM 2403 N N . LEU A 1 299 ? 14.376 -2.572 -29.762 1.00 93.69 299 LEU A N 1
ATOM 2404 C CA . LEU A 1 299 ? 15.045 -3.860 -29.956 1.00 93.69 299 LEU A CA 1
ATOM 2405 C C . LEU A 1 299 ? 15.338 -4.121 -31.436 1.00 93.69 299 LEU A C 1
ATOM 2407 O O . LEU A 1 299 ? 16.461 -4.495 -31.761 1.00 93.69 299 LEU A O 1
ATOM 2411 N N . SER A 1 300 ? 14.398 -3.821 -32.340 1.00 93.44 300 SER A N 1
ATOM 2412 C CA . SER A 1 300 ? 14.624 -3.946 -33.790 1.00 93.44 300 SER A CA 1
ATOM 2413 C C . SER A 1 300 ? 15.779 -3.068 -34.291 1.00 93.44 300 SER A C 1
ATOM 2415 O O . SER A 1 300 ? 16.474 -3.417 -35.248 1.00 93.44 300 SER A O 1
ATOM 2417 N N . VAL A 1 301 ? 15.994 -1.900 -33.676 1.00 92.88 301 VAL A N 1
ATOM 2418 C CA . VAL A 1 301 ? 17.116 -1.010 -34.001 1.00 92.88 301 VAL A CA 1
ATOM 2419 C C . VAL A 1 301 ? 18.425 -1.617 -33.501 1.00 92.88 301 VAL A C 1
ATOM 2421 O O . VAL A 1 301 ? 19.384 -1.683 -34.269 1.00 92.88 301 VAL A O 1
ATOM 2424 N N . LEU A 1 302 ? 18.457 -2.116 -32.260 1.00 92.00 302 LEU A N 1
ATOM 2425 C CA . LEU A 1 302 ? 19.637 -2.789 -31.703 1.00 92.00 302 LEU A CA 1
ATOM 2426 C C . LEU A 1 302 ? 20.022 -4.033 -32.511 1.00 92.00 302 LEU A C 1
ATOM 2428 O O . LEU A 1 302 ? 21.200 -4.239 -32.795 1.00 92.00 302 LEU A O 1
ATOM 2432 N N . GLU A 1 303 ? 19.044 -4.836 -32.929 1.00 91.12 303 GLU A N 1
ATOM 2433 C CA . GLU A 1 303 ? 19.260 -6.040 -33.738 1.00 91.12 303 GLU A CA 1
ATOM 2434 C C . GLU A 1 303 ? 19.829 -5.696 -35.123 1.00 91.12 303 GLU A C 1
ATOM 2436 O O . GLU A 1 303 ? 20.810 -6.304 -35.558 1.00 91.12 303 GLU A O 1
ATOM 2441 N N . ARG A 1 304 ? 19.293 -4.660 -35.785 1.00 89.88 304 ARG A N 1
ATOM 2442 C CA . ARG A 1 304 ? 19.834 -4.153 -37.059 1.00 89.88 304 ARG A CA 1
ATOM 2443 C C . ARG A 1 304 ? 21.256 -3.615 -36.913 1.00 89.88 304 ARG A C 1
ATOM 2445 O O . ARG A 1 304 ? 22.114 -3.912 -37.746 1.00 89.88 304 ARG A O 1
ATOM 2452 N N . LEU A 1 305 ? 21.525 -2.858 -35.849 1.00 85.94 305 LEU A N 1
ATOM 2453 C CA . LEU A 1 305 ? 22.860 -2.338 -35.558 1.00 85.94 305 LEU A CA 1
ATOM 2454 C C . LEU A 1 305 ? 23.848 -3.485 -35.302 1.00 85.94 305 LEU A C 1
ATOM 2456 O O . LEU A 1 305 ? 24.949 -3.493 -35.851 1.00 85.94 305 LEU A O 1
ATOM 2460 N N . ALA A 1 306 ? 23.439 -4.495 -34.533 1.00 85.12 306 ALA A N 1
ATOM 2461 C CA . ALA A 1 306 ? 24.248 -5.670 -34.245 1.00 85.12 306 ALA A CA 1
ATOM 2462 C C . ALA A 1 306 ? 24.584 -6.484 -35.503 1.00 85.12 306 ALA A C 1
ATOM 2464 O O . ALA A 1 306 ? 25.732 -6.911 -35.646 1.00 85.12 306 ALA A O 1
ATOM 2465 N N . ALA A 1 307 ? 23.622 -6.667 -36.412 1.00 85.31 307 ALA A N 1
ATOM 2466 C CA . ALA A 1 307 ? 23.835 -7.339 -37.693 1.00 85.31 307 ALA A CA 1
ATOM 2467 C C . ALA A 1 307 ? 24.817 -6.566 -38.591 1.00 85.31 307 ALA A C 1
ATOM 2469 O O . ALA A 1 307 ? 25.742 -7.156 -39.146 1.00 85.31 307 ALA A O 1
ATOM 2470 N N . SER A 1 308 ? 24.678 -5.238 -38.665 1.00 80.81 308 SER A N 1
ATOM 2471 C CA . SER A 1 308 ? 25.594 -4.370 -39.418 1.00 80.81 308 SER A CA 1
ATOM 2472 C C . SER A 1 308 ? 27.040 -4.451 -38.904 1.00 80.81 308 SER A C 1
ATOM 2474 O O . SER A 1 308 ? 27.982 -4.489 -39.695 1.00 80.81 308 SER A O 1
ATOM 2476 N N . CYS A 1 309 ? 27.231 -4.563 -37.584 1.00 72.06 309 CYS A N 1
ATOM 2477 C CA . CYS A 1 309 ? 28.558 -4.731 -36.981 1.00 72.06 309 CYS A CA 1
ATOM 2478 C C . CYS A 1 309 ? 29.216 -6.062 -37.373 1.00 72.06 309 CYS A C 1
ATOM 2480 O O . CYS A 1 309 ? 30.388 -6.078 -37.741 1.00 72.06 309 CYS A O 1
ATOM 2482 N N . LYS A 1 310 ? 28.463 -7.172 -37.337 1.00 71.31 310 LYS A N 1
ATOM 2483 C CA . LYS A 1 310 ? 28.990 -8.499 -37.700 1.00 71.31 310 LYS A CA 1
ATOM 2484 C C . LYS A 1 310 ? 29.471 -8.544 -39.150 1.00 71.31 310 LYS A C 1
ATOM 2486 O O . LYS A 1 310 ? 30.552 -9.060 -39.404 1.00 71.31 310 LYS A O 1
ATOM 2491 N N . ASN A 1 311 ? 28.723 -7.928 -40.065 1.00 64.81 311 ASN A N 1
ATOM 2492 C CA . ASN A 1 311 ? 29.065 -7.900 -41.489 1.00 64.81 311 ASN A CA 1
ATOM 2493 C C . ASN A 1 311 ? 30.325 -7.070 -41.802 1.00 64.81 311 ASN A C 1
ATOM 2495 O O . ASN A 1 311 ? 30.972 -7.319 -42.813 1.00 64.81 311 ASN A O 1
ATOM 2499 N N . LYS A 1 312 ? 30.682 -6.093 -40.953 1.00 60.16 312 LYS A N 1
ATOM 2500 C CA . LYS A 1 312 ? 31.902 -5.276 -41.099 1.00 60.16 312 LYS A CA 1
ATOM 2501 C C . LYS A 1 312 ? 33.160 -5.912 -40.506 1.00 60.16 312 LYS A C 1
ATOM 2503 O O . LYS A 1 312 ? 34.246 -5.494 -40.869 1.00 60.16 312 LYS A O 1
ATOM 2508 N N . MET A 1 313 ? 33.029 -6.865 -39.583 1.00 55.16 313 MET A N 1
ATOM 2509 C CA . MET A 1 313 ? 34.177 -7.596 -39.021 1.00 55.16 313 MET A CA 1
ATOM 2510 C C . MET A 1 313 ? 34.562 -8.825 -39.856 1.00 55.16 313 MET A C 1
ATOM 2512 O O . MET A 1 313 ? 35.644 -9.370 -39.670 1.00 55.16 313 MET A O 1
ATOM 2516 N N . SER A 1 314 ? 33.670 -9.283 -40.739 1.00 49.97 314 SER A N 1
ATOM 2517 C CA . SER A 1 314 ? 33.889 -10.402 -41.664 1.00 49.97 314 SER A CA 1
ATOM 2518 C C . SER A 1 314 ? 34.413 -9.986 -43.046 1.00 49.97 314 SER A C 1
ATOM 2520 O O . SER A 1 314 ? 34.562 -10.850 -43.907 1.00 49.97 314 SER A O 1
ATOM 2522 N N . ALA A 1 315 ? 34.622 -8.686 -43.270 1.00 42.53 315 ALA A N 1
ATOM 2523 C CA . ALA A 1 315 ? 35.176 -8.093 -44.487 1.00 42.53 315 ALA A CA 1
ATOM 2524 C C . ALA A 1 315 ? 36.526 -7.448 -44.160 1.00 42.53 315 ALA A C 1
ATOM 2526 O O . ALA A 1 315 ? 37.425 -7.523 -45.023 1.00 42.53 315 ALA A O 1
#

Secondary structure (DSSP, 8-state):
-HHHHHHHHTT-HHHHHHHHHHHHHHHHHHHHHHHHS---SSSS-HHHHHHHHHHHHHHHHHHHHHT--SPPGGGGGTTTSPPP-PPPHHHHHHHHTTTS-S------HHHHHHHHHHHHHHHHHHHHHHHHHHHHHHHHHHS-HHHHTTS-HHHHHHHHHHHHHHHHHHHHHHHHTS-HHHH-SS--------S----S---TTHHHHHTT---HHHHHHHHHHHHHHHHHHHHHHHHHHHHHHHHHHHHHHHHHHHHHHH-GGGTTTS-TTHHHHHHHHHHHHHHHHHH-THHHHHHHHHHHHHHHHHHHH--

Sequence (315 aa):
MLASLYNNANGRVADSFHWAHATAVKCEALTRRAAIAGDNSERFSDAFRRLFWVALIYEGDFVSEISITLPSGIARYEDVVPYPAPETPKQHKDFTMAQTTPEAEVTSPASTSFYRTEELVAFQISTNAAIRRFLNRVNSVVFDSKDQFRMTRTNYANWLLRITEDLWSYHGALYRNLPDFLLTSQPRRTPGQQLENASSPMTSGIIRVEELGNNPWNVLRLKGRYYAGQYIIHRPFIDLTGLFAGGMVTFTMVIILRVATMCTVFRDILPEDIEGAMFVGTRNLRRFSISVKEFEWHLSVLERLAASCKNKMSA

Radius of gyration: 28.63 Å; chains: 1; bounding box: 69×50×93 Å

pLDDT: mean 78.0, std 16.33, range [33.81, 94.81]

Organism: NCBI:txid1209931